Protein AF-A0A7V2S780-F1 (afdb_monomer)

Sequence (216 aa):
VFFFIFYQQMSTSLALFALRNVDWNFQIFGMHLWTWAPAQFQALNPIWIMIMSPILALWYTKAGAKNKDLSIAAKFALGFAMVAAGFFVYGIAGNFAVDGKTSSWVMIIGYAFQSLGELLVSGLGLAMIARYVPSSMGGFMMGAYFVASGISQYLGGVVANYASIPKDLTNPLESLPIYTKLFNNLGYAAVLATLLALASLPLMRKLTATHHKHNS

Radius of gyration: 19.66 Å; Cα contacts (8 Å, |Δi|>4): 244; chains: 1; bounding box: 51×31×60 Å

Nearest PDB structures (foldseek):
  6gs4-assembly1_A  TM=9.189E-01  e=3.732E-12  Escherichia coli K-12
  6gs7-assembly1_A  TM=9.329E-01  e=2.292E-11  Escherichia coli K-12
  4ikw-assembly1_A  TM=8.913E-01  e=3.340E-07  Geobacillus kaustophilus
  4iky-assembly1_A  TM=9.037E-01  e=4.416E-07  Geobacillus kaustophilus
  4ikz-assembly1_A  TM=8.910E-01  e=4.846E-07  Geobacillus kaustophilus

Solvent-accessible surface area (backbone atoms only — not comparable to full-atom values): 11084 Å² total; per-residue (Å²): 85,77,64,38,27,62,56,40,28,57,81,43,45,48,38,52,42,38,62,59,28,37,38,42,65,38,60,59,96,86,42,78,77,52,69,57,56,45,72,58,61,61,54,44,35,63,54,38,36,65,63,45,47,62,56,50,50,55,50,49,54,58,29,53,77,64,77,57,68,72,50,71,44,55,37,41,20,51,11,29,43,29,37,15,50,15,25,38,45,50,26,54,35,61,81,69,32,58,90,26,25,19,60,46,62,47,56,57,53,20,36,42,28,34,28,51,12,43,66,46,38,64,70,45,60,62,52,49,50,67,72,73,45,57,83,92,47,43,70,59,53,52,51,52,50,52,53,47,37,51,54,22,37,53,52,12,51,58,58,32,53,76,51,60,69,61,90,87,66,78,56,26,63,71,50,34,60,45,46,20,51,49,28,36,54,48,13,53,52,24,44,51,52,17,51,52,33,55,65,43,37,65,57,50,55,51,52,55,54,54,55,54,67,75,77,110

Mean predicted aligned error: 8.14 Å

Foldseek 3Di:
DLLLLLVLCLVFLQLVCLVAAAFQQDDDPNDTDDGDDSVCLSVLLVVLLVVCVVVVVVVQVVCVVVVNDDDLLNLLLQLLLLSLVLLLLLLCQCVCGDQLHGYPVNSNSSSNSNSSSCVSNVVSLLVVLVPPPDPVCSVVVVVVSVVVSVVSSVSSNVLSCQLDDPPVDRRSNVSSNSSSVSSNVSSVVSNVVSVVSVVCVVVVVVVVVVVVVVVD

Secondary structure (DSSP, 8-state):
-HHHHHHGGGGTHHHHHHHHSEE-EEEETTEEEEEP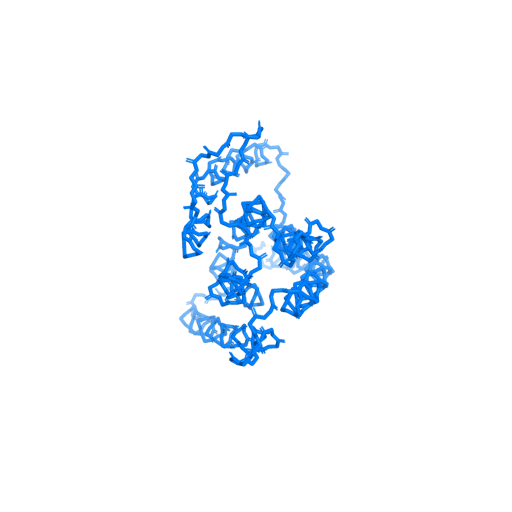PGGGGGGHHHHHHHHHHHHHHHHHHHHHTTT----HHHHHHHHHHHHHHHHHHHHHGGGG-BTTBEEHHHHHHHHHHHHHHHHHHHHHHHHHHHHHS-GGGHHHHHHHHHHHHHHHHHHHHHHHHTTPPPTT---HHHHHHHHHHHHHHHHHHHHHHHHHHHHHHHHHHHHHHHHHHH--

Structure (mmCIF, N/CA/C/O backbone):
data_AF-A0A7V2S780-F1
#
_entry.id   AF-A0A7V2S780-F1
#
loop_
_atom_site.group_PDB
_atom_site.id
_atom_site.type_symbol
_atom_site.label_atom_id
_atom_site.label_alt_id
_atom_site.label_comp_id
_atom_site.label_asym_id
_atom_site.label_entity_id
_atom_site.label_seq_id
_atom_site.pdbx_PDB_ins_code
_atom_site.Cartn_x
_atom_site.Cartn_y
_atom_site.Cartn_z
_atom_site.occupancy
_atom_site.B_iso_or_equiv
_atom_site.auth_seq_id
_atom_site.auth_comp_id
_atom_site.auth_asym_id
_atom_site.auth_atom_id
_atom_site.pdbx_PDB_model_num
ATOM 1 N N . VAL A 1 1 ? -2.291 -3.729 13.413 1.00 67.06 1 VAL A N 1
ATOM 2 C CA . VAL A 1 1 ? -1.218 -4.750 13.427 1.00 67.06 1 VAL A CA 1
ATOM 3 C C . VAL A 1 1 ? -1.016 -5.337 12.028 1.00 67.06 1 VAL A C 1
ATOM 5 O O . VAL A 1 1 ? -0.095 -4.884 11.372 1.00 67.06 1 VAL A O 1
ATOM 8 N N . PHE A 1 2 ? -1.919 -6.169 11.481 1.00 72.12 2 PHE A N 1
ATOM 9 C CA . PHE A 1 2 ? -1.773 -6.740 10.118 1.00 72.12 2 PHE A CA 1
ATOM 10 C C . PHE A 1 2 ? -1.538 -5.725 8.987 1.00 72.12 2 PHE A C 1
ATOM 12 O O . PHE A 1 2 ? -0.758 -5.991 8.081 1.00 72.12 2 PHE A O 1
ATOM 19 N N . PHE A 1 3 ? -2.152 -4.540 9.061 1.00 77.38 3 PHE A N 1
ATOM 20 C CA . PHE A 1 3 ? -1.917 -3.452 8.104 1.00 77.38 3 PHE A CA 1
ATOM 21 C C . PHE A 1 3 ? -0.426 -3.088 7.950 1.00 77.38 3 PHE A C 1
ATOM 23 O O . PHE A 1 3 ? 0.027 -2.826 6.841 1.00 77.38 3 PHE A O 1
ATOM 30 N N . PHE A 1 4 ? 0.359 -3.140 9.032 1.00 78.88 4 PHE A N 1
ATOM 31 C CA . PHE A 1 4 ? 1.775 -2.765 8.997 1.00 78.88 4 PHE A CA 1
ATOM 32 C C . PHE A 1 4 ? 2.630 -3.717 8.152 1.00 78.88 4 PHE A C 1
ATOM 34 O O . PHE A 1 4 ? 3.626 -3.278 7.590 1.00 78.88 4 PHE A O 1
ATOM 41 N N . ILE A 1 5 ? 2.223 -4.983 7.993 1.00 85.06 5 ILE A N 1
ATOM 42 C CA . ILE A 1 5 ? 2.907 -5.946 7.111 1.00 85.06 5 ILE A CA 1
ATOM 43 C C . ILE A 1 5 ? 2.818 -5.481 5.651 1.00 85.06 5 ILE A C 1
ATOM 45 O O . ILE A 1 5 ? 3.809 -5.522 4.921 1.00 85.06 5 ILE A O 1
ATOM 49 N N . PHE A 1 6 ? 1.633 -5.020 5.242 1.00 87.25 6 PHE A N 1
ATOM 50 C CA . PHE A 1 6 ? 1.376 -4.488 3.905 1.00 87.25 6 PHE A CA 1
ATOM 51 C C . PHE A 1 6 ? 2.069 -3.145 3.693 1.00 87.25 6 PHE A C 1
ATOM 53 O O . PHE A 1 6 ? 2.691 -2.930 2.659 1.00 87.25 6 PHE A O 1
ATOM 60 N N . TYR A 1 7 ? 2.001 -2.264 4.690 1.00 84.50 7 TYR A N 1
ATOM 61 C CA . TYR A 1 7 ? 2.631 -0.949 4.633 1.00 84.50 7 TYR A CA 1
ATOM 62 C C . TYR A 1 7 ? 4.156 -1.042 4.481 1.00 84.50 7 TYR A C 1
ATOM 64 O O . TYR A 1 7 ? 4.740 -0.354 3.647 1.00 84.50 7 TYR A O 1
ATOM 72 N N . GLN A 1 8 ? 4.794 -1.978 5.192 1.00 86.88 8 GLN A N 1
ATOM 73 C CA . GLN A 1 8 ? 6.239 -2.211 5.110 1.00 86.88 8 GLN A CA 1
ATOM 74 C C . GLN A 1 8 ? 6.727 -2.547 3.689 1.00 86.88 8 GLN A C 1
ATOM 76 O O . GLN A 1 8 ? 7.895 -2.321 3.360 1.00 86.88 8 GLN A O 1
ATOM 81 N N . GLN A 1 9 ? 5.848 -3.068 2.826 1.00 87.38 9 GLN A N 1
ATOM 82 C CA . GLN A 1 9 ? 6.199 -3.391 1.443 1.00 87.38 9 GLN A CA 1
ATOM 83 C C . GLN A 1 9 ? 6.583 -2.149 0.635 1.00 87.38 9 GLN A C 1
ATOM 85 O O . GLN A 1 9 ? 7.452 -2.254 -0.228 1.00 87.38 9 GLN A O 1
ATOM 90 N N . MET A 1 10 ? 6.019 -0.973 0.951 1.00 85.50 10 MET A N 1
ATOM 91 C CA . MET A 1 10 ? 6.329 0.289 0.261 1.00 85.50 10 MET A CA 1
ATOM 92 C C . MET A 1 10 ? 7.816 0.638 0.308 1.00 85.50 10 MET A C 1
ATOM 94 O O . MET A 1 10 ? 8.380 1.077 -0.691 1.00 85.50 10 MET A O 1
ATOM 98 N N . SER A 1 11 ? 8.453 0.421 1.459 1.00 82.38 11 SER A N 1
ATOM 99 C CA . SER A 1 11 ? 9.868 0.742 1.680 1.00 82.38 11 SER A CA 1
ATOM 100 C C . SER A 1 11 ? 10.813 -0.413 1.340 1.00 82.38 11 SER A C 1
ATOM 102 O O . SER A 1 11 ? 12.026 -0.246 1.420 1.00 82.38 11 SER A O 1
ATOM 104 N N . THR A 1 12 ? 10.282 -1.589 0.987 1.00 87.94 12 THR A N 1
ATOM 105 C CA . THR A 1 12 ? 11.071 -2.804 0.735 1.00 87.94 12 THR A CA 1
ATOM 106 C C . THR A 1 12 ? 10.843 -3.325 -0.684 1.00 87.94 12 THR A C 1
ATOM 108 O O . THR A 1 12 ? 11.529 -2.897 -1.613 1.00 87.94 12 THR A O 1
ATOM 111 N N . SER A 1 13 ? 9.878 -4.224 -0.885 1.00 87.81 13 SER A N 1
ATOM 112 C CA . SER A 1 13 ? 9.626 -4.877 -2.175 1.00 87.81 13 SER A CA 1
ATOM 113 C C . SER A 1 13 ? 9.228 -3.889 -3.276 1.00 87.81 13 SER A C 1
ATOM 115 O O . SER A 1 13 ? 9.744 -3.993 -4.387 1.00 87.81 13 SER A O 1
ATOM 117 N N . LEU A 1 14 ? 8.393 -2.889 -2.973 1.00 88.25 14 LEU A N 1
ATOM 118 C CA . LEU A 1 14 ? 7.988 -1.848 -3.927 1.00 88.25 14 LEU A CA 1
ATOM 119 C C . LEU A 1 14 ? 9.145 -0.935 -4.332 1.00 88.25 14 LEU A C 1
ATOM 121 O O . LEU A 1 14 ? 9.256 -0.583 -5.503 1.00 88.25 14 LEU A O 1
ATOM 125 N N . ALA A 1 15 ? 10.037 -0.597 -3.399 1.00 89.38 15 ALA A N 1
ATOM 126 C CA . ALA A 1 15 ? 11.225 0.196 -3.704 1.00 89.38 15 ALA A CA 1
ATOM 127 C C . ALA A 1 15 ? 12.174 -0.553 -4.658 1.00 89.38 15 ALA A C 1
ATOM 129 O O . ALA A 1 15 ? 12.711 0.035 -5.598 1.00 89.38 15 ALA A O 1
ATOM 130 N N . LEU A 1 16 ? 12.345 -1.866 -4.463 1.00 87.12 16 LEU A N 1
ATOM 131 C CA . LEU A 1 16 ? 13.157 -2.695 -5.358 1.00 87.12 16 LEU A CA 1
ATOM 132 C C . LEU A 1 16 ? 12.477 -2.939 -6.712 1.00 87.12 16 LEU A C 1
ATOM 134 O O . LEU A 1 16 ? 13.146 -2.908 -7.745 1.00 87.12 16 LEU A O 1
ATOM 138 N N . PHE A 1 17 ? 11.156 -3.114 -6.726 1.00 88.12 17 PHE A N 1
ATOM 139 C CA . PHE A 1 17 ? 10.368 -3.189 -7.955 1.00 88.12 17 PHE A CA 1
ATOM 140 C C . PHE A 1 17 ? 10.488 -1.898 -8.777 1.00 88.12 17 PHE A C 1
ATOM 142 O O . PHE A 1 17 ? 10.749 -1.960 -9.977 1.00 88.12 17 PHE A O 1
ATOM 149 N N . ALA A 1 18 ? 10.405 -0.733 -8.129 1.00 88.31 18 ALA A N 1
ATOM 150 C CA . ALA A 1 18 ? 10.618 0.570 -8.760 1.00 88.31 18 ALA A CA 1
ATOM 151 C C . ALA A 1 18 ? 12.005 0.702 -9.403 1.00 88.31 18 ALA A C 1
ATOM 153 O O . ALA A 1 18 ? 12.163 1.306 -10.461 1.00 88.31 18 ALA A O 1
ATOM 154 N N . LEU A 1 19 ? 13.022 0.130 -8.757 1.00 88.06 19 LEU A N 1
ATOM 155 C CA . LEU A 1 19 ? 14.398 0.150 -9.238 1.00 88.06 19 LEU A CA 1
ATOM 156 C C . LEU A 1 19 ? 14.621 -0.799 -10.426 1.00 88.06 19 LEU A C 1
ATOM 158 O O . LEU A 1 19 ? 15.422 -0.496 -11.302 1.00 88.06 19 LEU A O 1
ATOM 162 N N . ARG A 1 20 ? 13.966 -1.961 -10.458 1.00 85.69 20 ARG A N 1
ATOM 163 C CA . ARG A 1 20 ? 14.300 -3.028 -11.423 1.00 85.69 20 ARG A CA 1
ATOM 164 C C . ARG A 1 20 ? 13.308 -3.164 -12.572 1.00 85.69 20 ARG A C 1
ATOM 166 O O . ARG A 1 20 ? 13.698 -3.535 -13.673 1.00 85.69 20 ARG A O 1
ATOM 173 N N . ASN A 1 21 ? 12.039 -2.866 -12.319 1.00 87.75 21 ASN A N 1
ATOM 174 C CA . ASN A 1 21 ? 10.921 -3.271 -13.167 1.00 87.75 21 ASN A CA 1
ATOM 175 C C . ASN A 1 21 ? 9.957 -2.130 -13.495 1.00 87.75 21 ASN A C 1
ATOM 177 O O . ASN A 1 21 ? 8.892 -2.386 -14.045 1.00 87.75 21 ASN A O 1
ATOM 181 N N . VAL A 1 22 ? 10.313 -0.881 -13.200 1.00 88.00 22 VAL A N 1
ATOM 182 C CA . VAL A 1 22 ? 9.540 0.297 -13.605 1.00 88.00 22 VAL A CA 1
ATOM 183 C C . VAL A 1 22 ? 10.361 1.106 -14.598 1.00 88.00 22 VAL A C 1
ATOM 185 O O . VAL A 1 22 ? 11.546 1.354 -14.380 1.00 88.00 22 VAL A O 1
ATOM 188 N N . ASP A 1 23 ? 9.735 1.512 -15.697 1.00 88.00 23 ASP A N 1
ATOM 189 C CA . ASP A 1 23 ? 10.295 2.517 -16.586 1.00 88.00 23 ASP A CA 1
ATOM 190 C C . ASP A 1 23 ? 10.200 3.878 -15.905 1.00 88.00 23 ASP A C 1
ATOM 192 O O . ASP A 1 23 ? 9.114 4.362 -15.577 1.00 88.00 23 ASP A O 1
ATOM 196 N N . TRP A 1 24 ? 11.362 4.472 -15.671 1.00 87.56 24 TRP A N 1
ATOM 197 C CA . TRP A 1 24 ? 11.510 5.756 -15.007 1.00 87.56 24 TRP A CA 1
ATOM 198 C C . TRP A 1 24 ? 11.125 6.927 -15.898 1.00 87.56 24 TRP A C 1
ATOM 200 O O . TRP A 1 24 ? 10.903 8.022 -15.384 1.00 87.56 24 TRP A O 1
ATOM 210 N N . ASN A 1 25 ? 11.043 6.735 -17.213 1.00 86.12 25 ASN A N 1
ATOM 211 C CA . ASN A 1 25 ? 10.639 7.798 -18.115 1.00 86.12 25 ASN A CA 1
ATOM 212 C C . ASN A 1 25 ? 9.150 8.083 -17.952 1.00 86.12 25 ASN A C 1
ATOM 214 O O . ASN A 1 25 ? 8.286 7.293 -18.338 1.00 86.12 25 ASN A O 1
ATOM 218 N N . PHE A 1 26 ? 8.841 9.248 -17.392 1.00 85.12 26 PHE A N 1
ATOM 219 C CA . PHE A 1 26 ? 7.469 9.687 -17.253 1.00 85.12 26 PHE A CA 1
ATOM 220 C C . PHE A 1 26 ? 7.030 10.415 -18.515 1.00 85.12 26 PHE A C 1
ATOM 222 O O . PHE A 1 26 ? 7.502 11.511 -18.828 1.00 85.12 26 PHE A O 1
ATOM 229 N N . GLN A 1 27 ? 6.125 9.775 -19.249 1.00 82.00 27 GLN A N 1
ATOM 230 C CA . GLN A 1 27 ? 5.534 10.319 -20.460 1.00 82.00 27 GLN A CA 1
ATOM 231 C C . GLN A 1 27 ? 4.032 10.528 -20.260 1.00 82.00 27 GLN A C 1
ATOM 233 O O . GLN A 1 27 ? 3.323 9.641 -19.772 1.00 82.00 27 GLN A O 1
ATOM 238 N N . ILE A 1 28 ? 3.542 11.701 -20.655 1.00 79.62 28 ILE A N 1
ATOM 239 C CA . ILE A 1 28 ? 2.115 12.033 -20.682 1.00 79.62 28 ILE A CA 1
ATOM 240 C C . ILE A 1 28 ? 1.748 12.386 -22.121 1.00 79.62 28 ILE A C 1
ATOM 242 O O . ILE A 1 28 ? 2.348 13.278 -22.712 1.00 79.62 28 ILE A O 1
ATOM 246 N N . PHE A 1 29 ? 0.778 11.665 -22.695 1.00 78.88 29 PHE A N 1
ATOM 247 C CA . PHE A 1 29 ? 0.333 11.843 -24.086 1.00 78.88 29 PHE A CA 1
ATOM 248 C C . PHE A 1 29 ? 1.486 11.851 -25.116 1.00 78.88 29 PHE A C 1
ATOM 250 O O . PHE A 1 29 ? 1.455 12.599 -26.086 1.00 78.88 29 PHE A O 1
ATOM 257 N N . GLY A 1 30 ? 2.524 11.036 -24.894 1.0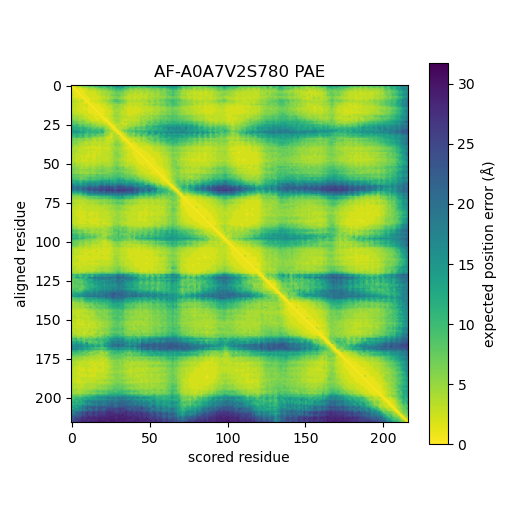0 75.25 30 GLY A N 1
ATOM 258 C CA . GLY A 1 30 ? 3.700 10.947 -25.772 1.00 75.25 30 GLY A CA 1
ATOM 259 C C . GLY A 1 30 ? 4.766 12.029 -25.550 1.00 75.25 30 GLY A C 1
ATOM 260 O O . GLY A 1 30 ? 5.830 11.954 -26.156 1.00 75.25 30 GLY A O 1
ATOM 261 N N . MET A 1 31 ? 4.535 12.998 -24.657 1.00 80.25 31 MET A N 1
ATOM 262 C CA . MET A 1 31 ? 5.546 13.983 -24.266 1.00 80.25 31 MET A CA 1
ATOM 263 C C . MET A 1 31 ? 6.311 13.508 -23.031 1.00 80.25 31 MET A C 1
ATOM 265 O O . MET A 1 31 ? 5.711 13.203 -21.998 1.00 80.25 31 MET A O 1
ATOM 269 N N . HIS A 1 32 ? 7.640 13.465 -23.131 1.00 86.06 32 HIS A N 1
ATOM 270 C CA . HIS A 1 32 ? 8.514 13.230 -21.987 1.00 86.06 32 HIS A CA 1
ATOM 271 C C . HIS A 1 32 ? 8.508 14.451 -21.065 1.00 86.06 32 HIS A C 1
ATOM 273 O O . HIS A 1 32 ? 8.800 15.561 -21.504 1.00 86.06 32 HIS A O 1
ATOM 279 N N . LEU A 1 33 ? 8.179 14.237 -19.793 1.00 84.25 33 LEU A N 1
ATOM 280 C CA . LEU A 1 33 ? 8.185 15.287 -18.777 1.00 84.25 33 LEU A CA 1
ATOM 281 C C . LEU A 1 33 ? 9.481 15.264 -17.973 1.00 84.25 33 LEU A C 1
ATOM 283 O O . LEU A 1 33 ? 10.189 16.264 -17.910 1.00 84.25 33 LEU A O 1
ATOM 287 N N . TRP A 1 34 ? 9.773 14.122 -17.350 1.00 86.50 34 TRP A N 1
ATOM 288 C CA . TRP A 1 34 ? 10.996 13.897 -16.588 1.00 86.50 34 TRP A CA 1
ATOM 289 C C . TRP A 1 34 ? 11.276 12.401 -16.432 1.00 86.50 34 TRP A C 1
ATOM 291 O O . TRP A 1 34 ? 10.409 11.552 -16.660 1.00 86.50 34 TRP A O 1
ATOM 301 N N . THR A 1 35 ? 12.487 12.074 -15.993 1.00 88.75 35 THR A N 1
ATOM 302 C CA . THR A 1 35 ? 12.871 10.719 -15.590 1.00 88.75 35 THR A CA 1
ATOM 303 C C . THR A 1 35 ? 12.889 10.634 -14.067 1.00 88.75 35 THR A C 1
ATOM 305 O O . THR A 1 35 ? 13.555 11.425 -13.401 1.00 88.75 35 THR A O 1
ATOM 308 N N . TRP A 1 36 ? 12.132 9.697 -13.501 1.00 86.44 36 TRP A N 1
ATOM 309 C CA . TRP A 1 36 ? 12.090 9.451 -12.063 1.00 86.44 36 TRP A CA 1
ATOM 310 C C . TRP A 1 36 ? 13.405 8.854 -11.554 1.00 86.44 36 TRP A C 1
ATOM 312 O O . TRP A 1 36 ? 13.991 7.969 -12.173 1.00 86.44 36 TRP A O 1
ATOM 322 N N . ALA A 1 37 ? 13.824 9.251 -10.358 1.00 90.06 37 ALA A N 1
ATOM 323 C CA . ALA A 1 37 ? 14.696 8.413 -9.549 1.00 90.06 37 ALA A CA 1
ATOM 324 C C . ALA A 1 37 ? 13.827 7.397 -8.777 1.00 90.06 37 ALA A C 1
ATOM 326 O O . ALA A 1 37 ? 12.835 7.802 -8.170 1.00 90.06 37 ALA A O 1
ATOM 327 N N . PRO A 1 38 ? 14.190 6.103 -8.707 1.00 84.75 38 PRO A N 1
ATOM 328 C CA . PRO A 1 38 ? 13.398 5.071 -8.023 1.00 84.75 38 PRO A CA 1
ATOM 329 C C . PRO A 1 38 ? 12.974 5.434 -6.593 1.00 84.75 38 PRO A C 1
ATOM 331 O O . PRO A 1 38 ? 11.865 5.130 -6.162 1.00 84.75 38 PRO A O 1
ATOM 334 N N . ALA A 1 39 ? 13.844 6.129 -5.857 1.00 87.50 39 ALA A N 1
ATOM 335 C CA . ALA A 1 39 ? 13.565 6.571 -4.495 1.00 87.50 39 ALA A CA 1
ATOM 336 C C . ALA A 1 39 ? 12.451 7.633 -4.415 1.00 87.50 39 ALA A C 1
ATOM 338 O O . ALA A 1 39 ? 11.736 7.689 -3.416 1.00 87.50 39 ALA A O 1
ATOM 339 N N . GLN A 1 40 ? 12.257 8.443 -5.463 1.00 89.94 40 GLN A N 1
ATOM 340 C CA . GLN A 1 40 ? 11.231 9.492 -5.494 1.00 89.94 40 GLN A CA 1
ATOM 341 C C . GLN A 1 40 ? 9.811 8.921 -5.495 1.00 89.94 40 GLN A C 1
ATOM 343 O O . GLN A 1 40 ? 8.900 9.585 -5.009 1.00 89.94 40 GLN A O 1
ATOM 348 N N . PHE A 1 41 ? 9.606 7.682 -5.954 1.00 89.19 41 PHE A N 1
ATOM 349 C CA . PHE A 1 41 ? 8.285 7.054 -5.891 1.00 89.19 41 PHE A CA 1
ATOM 350 C C . PHE A 1 41 ? 7.776 6.888 -4.454 1.00 89.19 41 PHE A C 1
ATOM 352 O O . PHE A 1 41 ? 6.571 6.943 -4.234 1.00 89.19 41 PHE A O 1
ATOM 359 N N . GLN A 1 42 ? 8.661 6.770 -3.458 1.00 88.81 42 GLN A N 1
ATOM 360 C CA . GLN A 1 42 ? 8.239 6.718 -2.052 1.00 88.81 42 GLN A CA 1
ATOM 361 C C . GLN A 1 42 ? 7.604 8.039 -1.591 1.00 88.81 42 GLN A C 1
ATOM 363 O O . GLN A 1 42 ? 6.722 8.026 -0.735 1.00 88.81 42 GLN A O 1
ATOM 368 N N . ALA A 1 43 ? 7.982 9.170 -2.199 1.00 90.81 43 ALA A N 1
ATOM 369 C CA . ALA A 1 43 ? 7.371 10.467 -1.917 1.00 90.81 43 ALA A CA 1
ATOM 370 C C . ALA A 1 43 ? 5.920 10.565 -2.421 1.00 90.81 43 ALA A C 1
ATOM 372 O O . ALA A 1 43 ? 5.180 11.440 -1.974 1.00 90.81 43 ALA A O 1
ATOM 373 N N . LEU A 1 44 ? 5.472 9.654 -3.296 1.00 91.00 44 LEU A N 1
ATOM 374 C CA . LEU A 1 44 ? 4.072 9.610 -3.722 1.00 91.00 44 LEU A CA 1
ATOM 375 C C . LEU A 1 44 ? 3.130 9.327 -2.553 1.00 91.00 44 LEU A C 1
ATOM 377 O O . LEU A 1 44 ? 2.021 9.852 -2.554 1.00 91.00 44 LEU A O 1
ATOM 381 N N . ASN A 1 45 ? 3.558 8.549 -1.553 1.00 91.25 45 ASN A N 1
ATOM 382 C CA . ASN A 1 45 ? 2.722 8.254 -0.392 1.00 91.25 45 ASN A CA 1
ATOM 383 C C . ASN A 1 45 ? 2.288 9.536 0.362 1.00 91.25 45 ASN A C 1
ATOM 385 O O . ASN A 1 45 ? 1.084 9.802 0.419 1.00 91.25 45 ASN A O 1
ATOM 389 N N . PRO A 1 46 ? 3.203 10.389 0.871 1.00 91.62 46 PRO A N 1
ATOM 390 C CA . PRO A 1 46 ? 2.805 11.614 1.562 1.00 91.62 46 PRO A CA 1
ATOM 391 C C . PRO A 1 46 ? 2.086 12.612 0.644 1.00 91.62 46 PRO A C 1
ATOM 393 O O . PRO A 1 46 ? 1.166 13.290 1.098 1.00 91.62 46 PRO A O 1
ATOM 396 N N . ILE A 1 47 ? 2.434 12.681 -0.648 1.00 93.31 47 ILE A N 1
ATOM 397 C CA . ILE A 1 47 ? 1.725 13.529 -1.625 1.00 93.31 47 ILE A CA 1
ATOM 398 C C . ILE A 1 47 ? 0.252 13.121 -1.727 1.00 93.31 47 ILE A C 1
ATOM 400 O O . ILE A 1 47 ? -0.641 13.963 -1.607 1.00 93.31 47 ILE A O 1
ATOM 404 N N . TRP A 1 48 ? -0.013 11.826 -1.893 1.00 93.31 48 TRP A N 1
ATOM 405 C CA . TRP A 1 48 ? -1.370 11.302 -1.970 1.00 93.31 48 TRP A CA 1
ATOM 406 C C . TRP A 1 48 ? -2.145 11.518 -0.674 1.00 93.31 48 TRP A C 1
ATOM 408 O O . TRP A 1 48 ? -3.311 11.908 -0.730 1.00 93.31 48 TRP A O 1
ATOM 418 N N . ILE A 1 49 ? -1.510 11.340 0.486 1.00 90.56 49 ILE A N 1
ATOM 419 C CA . ILE A 1 49 ? -2.136 11.641 1.780 1.00 90.56 49 ILE A CA 1
ATOM 420 C C . ILE A 1 49 ? -2.535 13.118 1.857 1.00 90.56 49 ILE A C 1
ATOM 422 O O . ILE A 1 49 ? -3.671 13.410 2.229 1.00 90.56 49 ILE A O 1
ATOM 426 N N . MET A 1 50 ? -1.657 14.049 1.472 1.00 92.44 50 MET A N 1
ATOM 427 C CA . MET A 1 50 ? -1.965 15.485 1.488 1.00 92.44 50 MET A CA 1
ATOM 428 C C . MET A 1 50 ? -3.147 15.842 0.580 1.00 92.44 50 MET A C 1
ATOM 430 O O . MET A 1 50 ? -3.981 16.660 0.961 1.00 92.44 50 MET A O 1
ATOM 434 N N . ILE A 1 51 ? -3.252 15.207 -0.590 1.00 92.31 51 ILE A N 1
ATOM 435 C CA . ILE A 1 51 ? -4.347 15.440 -1.543 1.00 92.31 51 ILE A CA 1
ATOM 436 C C . ILE A 1 51 ? -5.654 14.795 -1.058 1.00 92.31 51 ILE A C 1
ATOM 438 O O . ILE A 1 51 ? -6.717 15.413 -1.118 1.00 92.31 51 ILE A O 1
ATOM 442 N N . MET A 1 52 ? -5.602 13.556 -0.567 1.00 90.00 52 MET A N 1
ATOM 443 C CA . MET A 1 52 ? -6.797 12.787 -0.200 1.00 90.00 52 MET A CA 1
ATOM 444 C C . MET A 1 52 ? -7.329 13.110 1.195 1.00 90.00 52 MET A C 1
ATOM 446 O O . MET A 1 52 ? -8.526 12.953 1.423 1.00 90.00 52 MET A O 1
ATOM 450 N N . SER A 1 53 ? -6.489 13.588 2.114 1.00 88.38 53 SER A N 1
ATOM 451 C CA . SER A 1 53 ? -6.891 14.002 3.464 1.00 88.38 53 SER A CA 1
ATOM 452 C C . SER A 1 53 ? -8.069 14.993 3.474 1.00 88.38 53 SER A C 1
ATOM 454 O O . SER A 1 53 ? -9.104 14.663 4.064 1.00 88.38 53 SER A O 1
ATOM 456 N N . PRO A 1 54 ? -8.013 16.151 2.780 1.00 87.69 54 PRO A N 1
ATOM 457 C CA . PRO A 1 54 ? -9.137 17.087 2.743 1.00 87.69 54 PRO A CA 1
ATOM 458 C C . PRO A 1 54 ? -10.370 16.499 2.042 1.00 87.69 54 PRO A C 1
ATOM 460 O O . PRO A 1 54 ? -11.495 16.727 2.487 1.00 87.69 54 PRO A O 1
ATOM 463 N N . ILE A 1 55 ? -10.183 15.693 0.992 1.00 87.62 55 ILE A N 1
ATOM 464 C CA . ILE A 1 55 ? -11.283 15.027 0.275 1.00 87.62 55 ILE A CA 1
ATOM 465 C C . ILE A 1 55 ? -12.028 14.075 1.218 1.00 87.62 55 ILE A C 1
ATOM 467 O O . ILE A 1 55 ? -13.260 14.083 1.283 1.00 87.62 55 ILE A O 1
ATOM 471 N N . LEU A 1 56 ? -11.283 13.281 1.988 1.00 83.31 56 LEU A N 1
ATOM 472 C CA . LEU A 1 56 ? -11.850 12.334 2.937 1.00 83.31 56 LEU A CA 1
ATOM 473 C C . LEU A 1 56 ? -12.495 13.053 4.129 1.00 83.31 56 LEU A C 1
ATOM 475 O O . LEU A 1 56 ? -13.553 12.628 4.591 1.00 83.31 56 LEU A O 1
ATOM 479 N N . ALA A 1 57 ? -11.920 14.168 4.589 1.00 83.31 57 ALA A N 1
ATOM 480 C CA . ALA A 1 57 ? -12.516 15.007 5.626 1.00 83.31 57 ALA A CA 1
ATOM 481 C C . ALA A 1 57 ? -13.888 15.554 5.194 1.00 83.31 57 ALA A C 1
ATOM 483 O O . ALA A 1 57 ? -14.859 15.418 5.939 1.00 83.31 57 ALA A O 1
ATOM 484 N N . LEU A 1 58 ? -14.004 16.087 3.971 1.00 84.12 58 LEU A N 1
ATOM 485 C CA . LEU A 1 58 ? -15.281 16.546 3.404 1.00 84.12 58 LEU A CA 1
ATOM 486 C C . LEU A 1 58 ? -16.290 15.405 3.237 1.00 84.12 58 LEU A C 1
ATOM 488 O O . LEU A 1 58 ? -17.493 15.574 3.451 1.00 84.12 58 LEU A O 1
ATOM 492 N N . TRP A 1 59 ? -15.811 14.224 2.853 1.00 81.62 59 TRP A N 1
ATOM 493 C CA . TRP A 1 59 ? -16.664 13.050 2.754 1.00 81.62 59 TRP A CA 1
ATOM 494 C C . TRP A 1 59 ? -17.198 12.621 4.126 1.00 81.62 59 TRP A C 1
ATOM 496 O O . TRP A 1 59 ? -18.394 12.348 4.253 1.00 81.62 59 TRP A O 1
ATOM 506 N N . TYR A 1 60 ? -16.358 12.638 5.164 1.00 76.31 60 TYR A N 1
ATOM 507 C CA . TYR A 1 60 ? -16.771 12.319 6.530 1.00 76.31 60 TYR A CA 1
ATOM 508 C C . TYR A 1 60 ? -17.743 13.339 7.116 1.00 76.31 60 TYR A C 1
ATOM 510 O O . TYR A 1 60 ? -18.737 12.927 7.711 1.00 76.31 60 TYR A O 1
ATOM 518 N N . THR A 1 61 ? -17.523 14.642 6.924 1.00 75.81 61 THR A N 1
ATOM 519 C CA . THR A 1 61 ? -18.462 15.669 7.411 1.00 75.81 61 THR A CA 1
ATOM 520 C C . THR A 1 61 ? -19.828 15.530 6.740 1.00 75.81 61 THR A C 1
ATOM 522 O O . THR A 1 61 ? -20.860 15.588 7.409 1.00 75.81 61 THR A O 1
ATOM 525 N N . LYS A 1 62 ? -19.856 15.239 5.433 1.00 75.88 62 LYS A N 1
ATOM 526 C CA . LYS A 1 62 ? -21.098 14.994 4.684 1.00 75.88 62 LYS A CA 1
ATOM 527 C C . LYS A 1 62 ? -21.784 13.675 5.062 1.00 75.88 62 LYS A C 1
ATOM 529 O O . LYS A 1 62 ? -23.014 13.605 5.037 1.00 75.88 62 LYS A O 1
ATOM 534 N N . ALA A 1 63 ? -21.021 12.633 5.390 1.00 68.00 63 ALA A N 1
ATOM 535 C CA . ALA A 1 63 ? -21.556 11.350 5.851 1.00 68.00 63 ALA A CA 1
ATOM 536 C C . ALA A 1 63 ? -22.143 11.449 7.271 1.00 68.00 63 ALA A C 1
ATOM 538 O O . ALA A 1 63 ? -23.253 10.957 7.500 1.00 68.00 63 ALA A O 1
ATOM 539 N N . GLY A 1 64 ? -21.454 12.157 8.172 1.00 62.09 64 GLY A N 1
ATOM 540 C CA . GLY A 1 64 ? -21.923 12.449 9.529 1.00 62.09 64 GLY A CA 1
ATOM 541 C C . GLY A 1 64 ? -23.186 13.313 9.532 1.00 62.09 64 GLY A C 1
ATOM 542 O O . GLY A 1 64 ? -24.148 12.996 10.224 1.00 62.09 64 GLY A O 1
ATOM 543 N N . ALA A 1 65 ? -23.267 14.315 8.648 1.00 61.31 65 ALA A N 1
ATOM 544 C CA . ALA A 1 65 ? -24.471 15.137 8.478 1.00 61.31 65 ALA A CA 1
ATOM 545 C C . ALA A 1 65 ? -25.715 14.346 8.013 1.00 61.31 65 ALA A C 1
ATOM 547 O O . ALA A 1 65 ? -26.837 14.833 8.132 1.00 61.31 65 ALA A O 1
ATOM 548 N N . LYS A 1 66 ? -25.540 13.129 7.474 1.00 58.16 66 LYS A N 1
ATOM 549 C CA . LYS A 1 66 ? -26.628 12.252 7.007 1.00 58.16 66 LYS A CA 1
ATOM 550 C C . LYS A 1 66 ? -26.940 11.083 7.951 1.00 58.16 66 LYS A C 1
ATOM 552 O O . LYS A 1 66 ? -27.667 10.182 7.532 1.00 58.16 66 LYS A O 1
ATOM 557 N N . ASN A 1 67 ? -26.390 11.045 9.172 1.00 56.28 67 ASN A N 1
ATOM 558 C CA . ASN A 1 67 ? -26.493 9.897 10.095 1.00 56.28 67 ASN A CA 1
ATOM 559 C C . ASN A 1 67 ? -26.074 8.549 9.456 1.00 56.28 67 ASN A C 1
ATOM 561 O O . ASN A 1 67 ? -26.500 7.479 9.890 1.00 56.28 67 ASN A O 1
ATOM 565 N N . LYS A 1 68 ? -25.236 8.578 8.408 1.00 58.06 68 LYS A N 1
ATOM 566 C CA . LYS A 1 68 ? -24.681 7.387 7.742 1.00 58.06 68 LYS A CA 1
ATOM 567 C C . LYS A 1 68 ? -23.236 7.171 8.178 1.00 58.06 68 LYS A C 1
ATOM 569 O O . LYS A 1 68 ? -22.348 6.997 7.342 1.00 58.06 68 LYS A O 1
ATOM 574 N N . ASP A 1 69 ? -22.995 7.197 9.483 1.00 63.53 69 ASP A N 1
ATOM 575 C CA . ASP A 1 69 ? -21.666 6.917 10.008 1.00 63.53 69 ASP A CA 1
ATOM 576 C C . ASP A 1 69 ? -21.285 5.469 9.696 1.00 63.53 69 ASP A C 1
ATOM 578 O O . ASP A 1 69 ? -21.874 4.504 10.192 1.00 63.53 69 ASP A O 1
ATOM 582 N N . LEU A 1 70 ? -20.278 5.307 8.837 1.00 65.19 70 LEU A N 1
ATOM 583 C CA . LEU A 1 70 ? -19.673 4.005 8.615 1.00 65.19 70 LEU A CA 1
ATOM 584 C C . LEU A 1 70 ? -19.075 3.518 9.931 1.00 65.19 70 LEU A C 1
ATOM 586 O O . LEU A 1 70 ? -18.198 4.163 10.509 1.00 65.19 70 LEU A O 1
ATOM 590 N N . SER A 1 71 ? -19.521 2.341 10.370 1.00 68.88 71 SER A N 1
ATOM 591 C CA . SER A 1 71 ? -18.931 1.655 11.517 1.00 68.88 71 SER A CA 1
ATOM 592 C C . SER A 1 71 ? -17.416 1.529 11.347 1.00 68.88 71 SER A C 1
ATOM 594 O O . SER A 1 71 ? -16.939 1.319 10.231 1.00 68.88 71 SER A O 1
ATOM 596 N N . ILE A 1 72 ? -16.672 1.584 12.452 1.00 71.19 72 ILE A N 1
ATOM 597 C CA . ILE A 1 72 ? -15.204 1.475 12.456 1.00 71.19 72 ILE A CA 1
ATOM 598 C C . ILE A 1 72 ? -14.731 0.243 11.663 1.00 71.19 72 ILE A C 1
ATOM 600 O O . ILE A 1 72 ? -13.845 0.356 10.821 1.00 71.19 72 ILE A O 1
ATOM 604 N N . ALA A 1 73 ? -15.392 -0.905 11.839 1.00 71.69 73 ALA A N 1
ATOM 605 C CA . ALA A 1 73 ? -15.096 -2.130 11.096 1.00 71.69 73 ALA A CA 1
ATOM 606 C C . ALA A 1 73 ? -15.303 -1.996 9.571 1.00 71.69 73 ALA A C 1
ATOM 608 O O . ALA A 1 73 ? -14.523 -2.538 8.795 1.00 71.69 73 ALA A O 1
ATOM 609 N N . ALA A 1 74 ? -16.301 -1.224 9.122 1.00 78.06 74 ALA A N 1
ATOM 610 C CA . ALA A 1 74 ? -16.521 -0.965 7.696 1.00 78.06 74 ALA A CA 1
ATOM 611 C C . ALA A 1 74 ? -15.424 -0.070 7.102 1.00 78.06 74 ALA A C 1
ATOM 613 O O . ALA A 1 74 ? -14.991 -0.303 5.977 1.00 78.06 74 ALA A O 1
ATOM 614 N N . LYS A 1 75 ? -14.936 0.920 7.865 1.00 81.00 75 LYS A N 1
ATOM 615 C CA . LYS A 1 75 ? -13.791 1.750 7.455 1.00 81.00 75 LYS A CA 1
ATOM 616 C C . LYS A 1 75 ? -12.515 0.912 7.335 1.00 81.00 75 LYS A C 1
ATOM 618 O O . LYS A 1 75 ? -11.797 1.050 6.352 1.00 81.00 75 LYS A O 1
ATOM 623 N N . PHE A 1 76 ? -12.289 -0.016 8.270 1.00 80.62 76 PHE A N 1
ATOM 624 C CA . PHE A 1 76 ? -11.201 -0.997 8.178 1.00 80.62 76 PHE A CA 1
ATOM 625 C C . PHE A 1 76 ? -11.319 -1.887 6.940 1.00 80.62 76 PHE A C 1
ATOM 627 O O . PHE A 1 76 ? -10.346 -2.036 6.208 1.00 80.62 76 PHE A O 1
ATOM 634 N N . ALA A 1 77 ? -12.500 -2.455 6.686 1.00 85.12 77 ALA A N 1
ATOM 635 C CA . ALA A 1 77 ? -12.733 -3.292 5.514 1.00 85.12 77 ALA A CA 1
ATOM 636 C C . ALA A 1 77 ? -12.483 -2.526 4.206 1.00 85.12 77 ALA A C 1
ATOM 638 O O . ALA A 1 77 ? -11.813 -3.043 3.314 1.00 85.12 77 ALA A O 1
ATOM 639 N N . LEU A 1 78 ? -12.959 -1.278 4.116 1.00 87.75 78 LEU A N 1
ATOM 640 C CA . LEU A 1 78 ? -12.688 -0.407 2.974 1.00 87.75 78 LEU A CA 1
ATOM 641 C C . LEU A 1 78 ? -11.187 -0.123 2.834 1.00 87.75 78 LEU A C 1
ATOM 643 O O . LEU A 1 78 ? -10.657 -0.213 1.733 1.00 87.75 78 LEU A O 1
ATOM 647 N N . GLY A 1 79 ? -10.490 0.146 3.940 1.00 89.31 79 GLY A N 1
ATOM 648 C CA . GLY A 1 79 ? -9.045 0.364 3.943 1.00 89.31 79 GLY A CA 1
ATOM 649 C C . GLY A 1 79 ? -8.264 -0.837 3.407 1.00 89.31 79 GLY A C 1
ATOM 650 O O . GLY A 1 79 ? -7.458 -0.685 2.492 1.00 89.31 79 GLY A O 1
ATOM 651 N N . PHE A 1 80 ? -8.558 -2.045 3.897 1.00 89.06 80 PHE A N 1
ATOM 652 C CA . PHE A 1 80 ? -7.946 -3.274 3.378 1.00 89.06 80 PHE A CA 1
ATOM 653 C C . PHE A 1 80 ? -8.329 -3.556 1.920 1.00 89.06 80 PHE A C 1
ATOM 655 O O . PHE A 1 80 ? -7.485 -4.022 1.159 1.00 89.06 80 PHE A O 1
ATOM 662 N N . ALA A 1 81 ? -9.551 -3.213 1.499 1.00 91.19 81 ALA A N 1
ATOM 663 C CA . ALA A 1 81 ? -9.963 -3.350 0.103 1.00 91.19 81 ALA A CA 1
ATOM 664 C C . ALA A 1 81 ? -9.165 -2.415 -0.819 1.00 91.19 81 ALA A C 1
ATOM 666 O O . ALA A 1 81 ? -8.752 -2.831 -1.899 1.00 91.19 81 ALA A O 1
ATOM 667 N N . MET A 1 82 ? -8.896 -1.178 -0.385 1.00 92.75 82 MET A N 1
ATOM 668 C CA . MET A 1 82 ? -8.039 -0.248 -1.128 1.00 92.75 82 MET A CA 1
ATOM 669 C C . MET A 1 82 ? -6.590 -0.748 -1.182 1.00 92.75 82 MET A C 1
ATOM 671 O O . MET A 1 82 ? -5.980 -0.735 -2.246 1.00 92.75 82 MET A O 1
ATOM 675 N N . VAL A 1 83 ? -6.053 -1.279 -0.077 1.00 91.62 83 VAL A N 1
ATOM 676 C CA . VAL A 1 83 ? -4.719 -1.908 -0.071 1.00 91.62 83 VAL A CA 1
ATOM 677 C C . VAL A 1 83 ? -4.655 -3.092 -1.042 1.00 91.62 83 VAL A C 1
ATOM 679 O O . VAL A 1 83 ? -3.690 -3.200 -1.800 1.00 91.62 83 VAL A O 1
ATOM 682 N N . ALA A 1 84 ? -5.681 -3.948 -1.062 1.00 92.56 84 ALA A N 1
ATOM 683 C CA . ALA A 1 84 ? -5.779 -5.064 -2.001 1.00 92.56 84 ALA A CA 1
ATOM 684 C C . ALA A 1 84 ? -5.799 -4.579 -3.456 1.00 92.56 84 ALA A C 1
ATOM 686 O O . ALA A 1 84 ? -5.048 -5.095 -4.281 1.00 92.56 84 ALA A O 1
ATOM 687 N N . ALA A 1 85 ? -6.601 -3.552 -3.757 1.00 93.69 85 ALA A N 1
ATOM 688 C CA . ALA A 1 85 ? -6.652 -2.939 -5.081 1.00 93.69 85 ALA A CA 1
ATOM 689 C C . ALA A 1 85 ? -5.278 -2.399 -5.510 1.00 93.69 85 ALA A C 1
ATOM 691 O O . ALA A 1 85 ? -4.847 -2.672 -6.627 1.00 93.69 85 ALA A O 1
ATOM 692 N N . GLY A 1 86 ? -4.553 -1.722 -4.613 1.00 92.81 86 GLY A N 1
ATOM 693 C CA . GLY A 1 86 ? -3.187 -1.260 -4.876 1.00 92.81 86 GLY A CA 1
ATOM 694 C C . GLY A 1 86 ? -2.241 -2.409 -5.242 1.00 92.81 86 GLY A C 1
ATOM 695 O O . GLY A 1 86 ? -1.556 -2.346 -6.260 1.00 92.81 86 GLY A O 1
ATOM 696 N N . PHE A 1 87 ? -2.258 -3.505 -4.478 1.00 91.81 87 PHE A N 1
ATOM 697 C CA . PHE A 1 87 ? -1.448 -4.688 -4.788 1.00 91.81 87 PHE A CA 1
ATOM 698 C C . PHE A 1 87 ? -1.834 -5.379 -6.098 1.00 91.81 87 PHE A C 1
ATOM 700 O O . PHE A 1 87 ? -0.946 -5.805 -6.835 1.00 91.81 87 PHE A O 1
ATOM 707 N N . PHE A 1 88 ? -3.121 -5.440 -6.440 1.00 92.62 88 PHE A N 1
ATOM 708 C CA . PHE A 1 88 ? -3.546 -5.968 -7.738 1.00 92.62 88 PHE A CA 1
ATOM 709 C C . PHE A 1 88 ? -3.145 -5.067 -8.905 1.00 92.62 88 PHE A C 1
ATOM 711 O O . PHE A 1 88 ? -2.790 -5.592 -9.957 1.00 92.62 88 PHE A O 1
ATOM 718 N N . VAL A 1 89 ? -3.117 -3.741 -8.733 1.00 92.56 89 VAL A N 1
ATOM 719 C CA . VAL A 1 89 ? -2.568 -2.826 -9.751 1.00 92.56 89 VAL A CA 1
ATOM 720 C C . VAL A 1 89 ? -1.106 -3.176 -10.041 1.00 92.56 89 VAL A C 1
ATOM 722 O O . VAL A 1 89 ? -0.739 -3.329 -11.206 1.00 92.56 89 VAL A O 1
ATOM 725 N N . TYR A 1 90 ? -0.291 -3.405 -9.005 1.00 89.62 90 TYR A N 1
ATOM 726 C CA . TYR A 1 90 ? 1.093 -3.863 -9.177 1.00 89.62 90 TYR A CA 1
ATOM 727 C C . TYR A 1 90 ? 1.196 -5.281 -9.760 1.00 89.62 90 TYR A C 1
ATOM 729 O O . TYR A 1 90 ? 2.107 -5.565 -10.533 1.00 89.62 90 TYR A O 1
ATOM 737 N N . GLY A 1 91 ? 0.271 -6.180 -9.419 1.00 87.44 91 GLY A N 1
ATOM 738 C CA . GLY A 1 91 ? 0.230 -7.541 -9.958 1.00 87.44 91 GLY A CA 1
ATOM 739 C C . GLY A 1 91 ? -0.125 -7.592 -11.447 1.00 87.44 91 GLY A C 1
ATOM 740 O O . GLY A 1 91 ? 0.489 -8.342 -12.206 1.00 87.44 91 GLY A O 1
ATOM 741 N N . ILE A 1 92 ? -1.077 -6.764 -11.881 1.00 88.06 92 ILE A N 1
ATOM 742 C CA . ILE A 1 92 ? -1.531 -6.662 -13.277 1.00 88.06 92 ILE A CA 1
ATOM 743 C C . ILE A 1 92 ? -0.514 -5.907 -14.143 1.00 88.06 92 ILE A C 1
ATOM 745 O O . ILE A 1 92 ? -0.450 -6.152 -15.348 1.00 88.06 92 ILE A O 1
ATOM 749 N N . ALA A 1 93 ? 0.316 -5.051 -13.540 1.00 85.38 93 ALA A N 1
ATOM 750 C CA . ALA A 1 93 ? 1.381 -4.306 -14.211 1.00 85.38 93 ALA A CA 1
ATOM 751 C C . ALA A 1 93 ? 2.286 -5.184 -15.086 1.00 85.38 93 ALA A C 1
ATOM 753 O O . ALA A 1 93 ? 2.738 -4.743 -16.138 1.00 85.38 93 ALA A O 1
ATOM 754 N N . GLY A 1 94 ? 2.499 -6.445 -14.691 1.00 79.31 94 GLY A N 1
ATOM 755 C CA . GLY A 1 94 ? 3.283 -7.394 -15.476 1.00 79.31 94 GLY A CA 1
ATOM 756 C C . GLY A 1 94 ? 2.722 -7.681 -16.870 1.00 79.31 94 GLY A C 1
ATOM 757 O O . GLY A 1 94 ? 3.499 -7.937 -17.780 1.00 79.31 94 GLY A O 1
ATOM 758 N N . ASN A 1 95 ? 1.403 -7.586 -17.065 1.00 83.00 95 ASN A N 1
ATOM 759 C CA . ASN A 1 95 ? 0.770 -7.806 -18.373 1.00 83.00 95 ASN A CA 1
ATOM 760 C C . ASN A 1 95 ? 0.968 -6.627 -19.335 1.00 83.00 95 ASN A C 1
ATOM 762 O O . ASN A 1 95 ? 0.873 -6.797 -20.545 1.00 83.00 95 ASN A O 1
ATOM 766 N N . PHE A 1 96 ? 1.213 -5.433 -18.792 1.00 81.69 96 PHE A N 1
ATOM 767 C CA . PHE A 1 96 ? 1.440 -4.205 -19.555 1.00 81.69 96 PHE A CA 1
ATOM 768 C C . PHE A 1 96 ? 2.928 -3.845 -19.644 1.00 81.69 96 PHE A C 1
ATOM 770 O O . PHE A 1 96 ? 3.274 -2.785 -20.164 1.00 81.69 96 PHE A O 1
ATOM 777 N N . ALA A 1 97 ? 3.805 -4.693 -19.104 1.00 82.94 97 ALA A N 1
ATOM 778 C CA . ALA A 1 97 ? 5.234 -4.459 -19.120 1.00 82.94 97 ALA A CA 1
ATOM 779 C C . ALA A 1 97 ? 5.816 -4.759 -20.505 1.00 82.94 97 ALA A C 1
ATOM 781 O O . ALA A 1 97 ? 5.531 -5.796 -21.103 1.00 82.94 97 ALA A O 1
ATOM 782 N N . VAL A 1 98 ? 6.682 -3.867 -20.975 1.00 79.06 98 VAL A N 1
ATOM 783 C CA . VAL A 1 98 ? 7.471 -4.039 -22.199 1.00 79.06 98 VAL A CA 1
ATOM 784 C C . VAL A 1 98 ? 8.928 -4.187 -21.769 1.00 79.06 98 VAL A C 1
ATOM 786 O O . VAL A 1 98 ? 9.393 -3.450 -20.899 1.00 79.06 98 VAL A O 1
ATOM 789 N N . ASP A 1 99 ? 9.625 -5.203 -22.281 1.00 80.62 99 ASP A N 1
ATOM 790 C CA . ASP A 1 99 ? 11.013 -5.533 -21.905 1.00 80.62 99 ASP A CA 1
ATOM 791 C C . ASP A 1 99 ? 11.242 -5.699 -20.387 1.00 80.62 99 ASP A C 1
ATOM 793 O O . ASP A 1 99 ? 12.284 -5.352 -19.830 1.00 80.62 99 ASP A O 1
ATOM 797 N N . GLY A 1 100 ? 10.233 -6.223 -19.682 1.00 77.62 100 GLY A N 1
ATOM 798 C CA . GLY A 1 100 ? 10.297 -6.466 -18.238 1.00 77.62 100 GLY A CA 1
ATOM 799 C C . GLY A 1 100 ? 10.099 -5.214 -17.377 1.00 77.62 100 GLY A C 1
ATOM 800 O O . GLY A 1 100 ? 10.198 -5.304 -16.150 1.00 77.62 100 GLY A O 1
ATOM 801 N N . LYS A 1 101 ? 9.788 -4.058 -17.980 1.00 85.50 101 LYS A N 1
ATOM 802 C CA . LYS A 1 101 ? 9.518 -2.801 -17.273 1.00 85.50 101 LYS A CA 1
ATOM 803 C C . LYS A 1 101 ? 8.077 -2.337 -17.472 1.00 85.50 101 LYS A C 1
ATOM 805 O O . LYS A 1 101 ? 7.577 -2.264 -18.590 1.00 85.50 101 LYS A O 1
ATOM 810 N N . THR A 1 102 ? 7.405 -2.006 -16.374 1.00 88.19 102 THR A N 1
ATOM 811 C CA . THR A 1 102 ? 6.063 -1.415 -16.381 1.00 88.19 102 THR A CA 1
ATOM 812 C C . THR A 1 102 ? 6.122 0.110 -16.400 1.00 88.19 102 THR A C 1
ATOM 814 O O . THR A 1 102 ? 7.084 0.713 -15.936 1.00 88.19 102 THR A O 1
ATOM 817 N N . SER A 1 103 ? 5.054 0.754 -16.863 1.00 88.88 103 SER A N 1
ATOM 818 C CA . SER A 1 103 ? 4.918 2.211 -16.813 1.00 88.88 103 SER A CA 1
ATOM 819 C C . SER A 1 103 ? 4.969 2.764 -15.380 1.00 88.88 103 SER A C 1
ATOM 821 O O . SER A 1 103 ? 4.359 2.203 -14.463 1.00 88.88 103 SER A O 1
ATOM 823 N N . SER A 1 104 ? 5.599 3.933 -15.211 1.00 88.12 104 SER A N 1
ATOM 824 C CA . SER A 1 104 ? 5.568 4.746 -13.981 1.00 88.12 104 SER A CA 1
ATOM 825 C C . SER A 1 104 ? 4.148 5.022 -13.453 1.00 88.12 104 SER A C 1
ATOM 827 O O . SER A 1 104 ? 3.962 5.218 -12.252 1.00 88.12 104 SER A O 1
ATOM 829 N N . TRP A 1 105 ? 3.122 4.997 -14.314 1.00 88.25 105 TRP A N 1
ATOM 830 C CA . TRP A 1 105 ? 1.721 5.178 -13.910 1.00 88.25 105 TRP A CA 1
ATOM 831 C C . TRP A 1 105 ? 1.228 4.129 -12.913 1.00 88.25 105 TRP A C 1
ATOM 833 O O . TRP A 1 105 ? 0.418 4.446 -12.041 1.00 88.25 105 TRP A O 1
ATOM 843 N N . VAL A 1 106 ? 1.753 2.905 -12.987 1.00 91.25 106 VAL A N 1
ATOM 844 C CA . VAL A 1 106 ? 1.432 1.839 -12.029 1.00 91.25 106 VAL A CA 1
ATOM 845 C C . VAL A 1 106 ? 1.839 2.247 -10.617 1.00 91.25 106 VAL A C 1
ATOM 847 O O . VAL A 1 106 ? 1.084 2.028 -9.674 1.00 91.25 106 VAL A O 1
ATOM 850 N N . MET A 1 107 ? 2.997 2.895 -10.473 1.00 90.62 107 MET A N 1
ATOM 851 C CA . MET A 1 107 ? 3.460 3.412 -9.188 1.00 90.62 107 MET A CA 1
ATOM 852 C C . MET A 1 107 ? 2.521 4.503 -8.682 1.00 90.62 107 MET A C 1
ATOM 854 O O . MET A 1 107 ? 2.040 4.416 -7.559 1.00 90.62 107 MET A O 1
ATOM 858 N N . ILE A 1 108 ? 2.180 5.474 -9.528 1.00 91.62 108 ILE A N 1
ATOM 859 C CA . ILE A 1 108 ? 1.283 6.578 -9.160 1.00 91.62 108 ILE A CA 1
ATOM 860 C C . ILE A 1 108 ? -0.069 6.057 -8.655 1.00 91.62 108 ILE A C 1
ATOM 862 O O . ILE A 1 108 ? -0.506 6.453 -7.573 1.00 91.62 108 ILE A O 1
ATOM 866 N N . ILE A 1 109 ? -0.703 5.153 -9.404 1.00 92.31 109 ILE A N 1
ATOM 867 C CA . ILE A 1 109 ? -2.028 4.606 -9.079 1.00 92.31 109 ILE A CA 1
ATOM 868 C C . ILE A 1 109 ? -1.956 3.669 -7.870 1.00 92.31 109 ILE A C 1
ATOM 870 O O . ILE A 1 109 ? -2.792 3.755 -6.970 1.00 92.31 109 ILE A O 1
ATOM 874 N N . GLY A 1 110 ? -0.958 2.787 -7.825 1.00 92.62 110 GLY A N 1
ATOM 875 C CA . GLY A 1 110 ? -0.789 1.851 -6.720 1.00 92.62 110 GLY A CA 1
ATOM 876 C C . GLY A 1 110 ? -0.579 2.575 -5.390 1.00 92.62 110 GLY A C 1
ATOM 877 O O . GLY A 1 110 ? -1.299 2.286 -4.433 1.00 92.62 110 GLY A O 1
ATOM 878 N N . TYR A 1 111 ? 0.290 3.596 -5.358 1.00 92.12 111 TYR A N 1
ATOM 879 C CA . TYR A 1 111 ? 0.503 4.422 -4.166 1.00 92.12 111 TYR A CA 1
ATOM 880 C C . TYR A 1 111 ? -0.765 5.194 -3.784 1.00 92.12 111 TYR A C 1
ATOM 882 O O . TYR A 1 111 ? -1.050 5.305 -2.596 1.00 92.12 111 TYR A O 1
ATOM 890 N N . ALA A 1 112 ? -1.572 5.652 -4.750 1.00 93.06 112 ALA A N 1
ATOM 891 C CA . ALA A 1 112 ? -2.848 6.312 -4.464 1.00 93.06 112 ALA A CA 1
ATOM 892 C C . ALA A 1 112 ? -3.795 5.402 -3.666 1.00 93.06 112 ALA A C 1
ATOM 894 O O . ALA A 1 112 ? -4.292 5.782 -2.605 1.00 93.06 112 ALA A O 1
ATOM 895 N N . PHE A 1 113 ? -4.010 4.169 -4.132 1.00 93.12 113 PHE A N 1
ATOM 896 C CA . PHE A 1 113 ? -4.861 3.206 -3.429 1.00 93.12 113 PHE A CA 1
ATOM 897 C C . PHE A 1 113 ? -4.316 2.849 -2.047 1.00 93.12 113 PHE A C 1
ATOM 899 O O . PHE A 1 113 ? -5.066 2.727 -1.076 1.00 93.12 113 PHE A O 1
ATOM 906 N N . GLN A 1 114 ? -3.002 2.712 -1.939 1.00 90.50 114 GLN A N 1
ATOM 907 C CA . GLN A 1 114 ? -2.357 2.311 -0.701 1.00 90.50 114 GLN A CA 1
ATOM 908 C C . GLN A 1 114 ? -2.368 3.427 0.351 1.00 90.50 114 GLN A C 1
ATOM 910 O O . GLN A 1 114 ? -2.702 3.162 1.505 1.00 90.50 114 GLN A O 1
ATOM 915 N N . SER A 1 115 ? -2.124 4.675 -0.052 1.00 91.38 115 SER A N 1
ATOM 916 C CA . SER A 1 115 ? -2.283 5.860 0.798 1.00 91.38 115 SER A CA 1
ATOM 917 C C . SER A 1 115 ? -3.739 6.100 1.195 1.00 91.38 115 SER A C 1
ATOM 919 O O . SER A 1 115 ? -4.009 6.516 2.320 1.00 91.38 115 SER A O 1
ATOM 921 N N . LEU A 1 116 ? -4.704 5.802 0.319 1.00 90.50 116 LEU A N 1
ATOM 922 C CA . LEU A 1 116 ? -6.122 5.863 0.680 1.00 90.50 116 LEU A CA 1
ATOM 923 C C . LEU A 1 116 ? -6.461 4.813 1.746 1.00 90.50 116 LEU A C 1
ATOM 925 O O . LEU A 1 116 ? -7.146 5.115 2.723 1.00 90.50 116 LEU A O 1
ATOM 929 N N . GLY A 1 117 ? -5.946 3.592 1.583 1.00 88.50 117 GLY A N 1
ATOM 930 C CA . GLY A 1 117 ? -6.061 2.534 2.582 1.00 88.50 117 GLY A CA 1
ATOM 931 C C . GLY A 1 117 ? -5.433 2.922 3.920 1.00 88.50 117 GLY A C 1
ATOM 932 O O . GLY A 1 117 ? -6.037 2.708 4.971 1.00 88.50 117 GLY A O 1
ATOM 933 N N . GLU A 1 118 ? -4.264 3.559 3.883 1.00 88.12 118 GLU A N 1
ATOM 934 C CA . GLU A 1 118 ? -3.592 4.094 5.064 1.00 88.12 118 GLU A CA 1
ATOM 935 C C . GLU A 1 118 ? -4.430 5.154 5.767 1.00 88.12 118 GLU A C 1
ATOM 937 O O . GLU A 1 118 ? -4.655 5.042 6.967 1.00 88.12 118 GLU A O 1
ATOM 942 N N . LEU A 1 119 ? -4.960 6.135 5.041 1.00 86.50 119 LEU A N 1
ATOM 943 C CA . LEU A 1 119 ? -5.774 7.205 5.617 1.00 86.50 119 LEU A CA 1
ATOM 944 C C . LEU A 1 119 ? -7.055 6.670 6.285 1.00 86.50 119 LEU A C 1
ATOM 946 O O . LEU A 1 119 ? -7.506 7.196 7.303 1.00 86.50 119 LEU A O 1
ATOM 950 N N . LEU A 1 120 ? -7.630 5.596 5.737 1.00 84.06 120 LEU A N 1
ATOM 951 C CA . LEU A 1 120 ? -8.797 4.922 6.308 1.00 84.06 120 LEU A CA 1
ATOM 952 C C . LEU A 1 120 ? -8.467 4.137 7.587 1.00 84.06 120 LEU A C 1
ATOM 954 O O . LEU A 1 120 ? -9.337 4.006 8.448 1.00 84.06 120 LEU A O 1
ATOM 958 N N . VAL A 1 121 ? -7.243 3.617 7.722 1.00 81.12 121 VAL A N 1
ATOM 959 C CA . VAL A 1 121 ? -6.834 2.718 8.817 1.00 81.12 121 VAL A CA 1
ATOM 960 C C . VAL A 1 121 ? -6.048 3.437 9.924 1.00 81.12 121 VAL A C 1
ATOM 962 O O . VAL A 1 121 ? -6.210 3.105 11.103 1.00 81.12 121 VAL A O 1
ATOM 965 N N . SER A 1 122 ? -5.222 4.428 9.582 1.00 69.56 122 SER A N 1
ATOM 966 C CA . SER A 1 122 ? -4.236 5.061 10.471 1.00 69.56 122 SER A CA 1
ATOM 967 C C . SER A 1 122 ? -4.876 5.769 11.667 1.00 69.56 122 SER A C 1
ATOM 969 O O . SER A 1 122 ? -4.405 5.621 12.795 1.00 69.56 122 SER A O 1
ATOM 971 N N . GLY A 1 123 ? -6.013 6.441 11.467 1.00 61.97 123 GLY A N 1
ATOM 972 C CA . GLY A 1 123 ? -6.756 7.108 12.543 1.00 61.97 123 GLY A CA 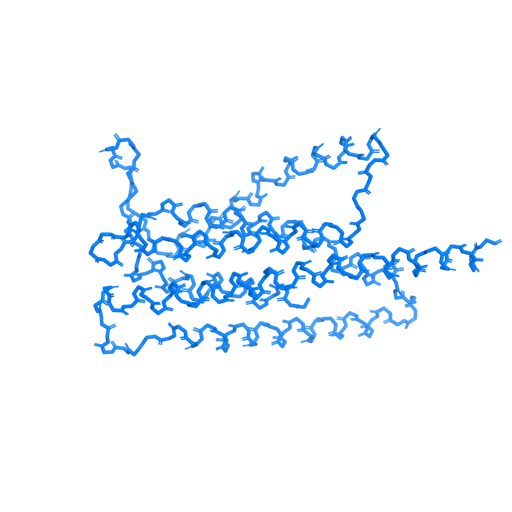1
ATOM 973 C C . GLY A 1 123 ? -7.511 6.162 13.488 1.00 61.97 123 GLY A C 1
ATOM 974 O O . GLY A 1 123 ? -7.956 6.582 14.555 1.00 61.97 123 GLY A O 1
ATOM 975 N N . LEU A 1 124 ? -7.676 4.886 13.127 1.00 65.06 124 LEU A N 1
ATOM 976 C CA . LEU A 1 124 ? -8.532 3.955 13.869 1.00 65.06 124 LEU A CA 1
ATOM 977 C C . LEU A 1 124 ? -7.774 3.153 14.932 1.00 65.06 124 LEU A C 1
ATOM 979 O O . LEU A 1 124 ? -8.367 2.806 15.951 1.00 65.06 124 LEU A O 1
ATOM 983 N N . GLY A 1 125 ? -6.482 2.869 14.735 1.00 63.78 125 GLY A N 1
ATOM 984 C CA . GLY A 1 125 ? -5.696 2.050 15.670 1.00 63.78 125 GLY A CA 1
ATOM 985 C C . GLY A 1 125 ? -5.639 2.647 17.079 1.00 63.78 125 GLY A C 1
ATOM 986 O O . GLY A 1 125 ? -6.001 1.987 18.053 1.00 63.78 125 GLY A O 1
ATOM 987 N N . LEU A 1 126 ? -5.270 3.926 17.174 1.00 61.62 126 LEU A N 1
ATOM 988 C CA . LEU A 1 126 ? -5.179 4.637 18.452 1.00 61.62 126 LEU A CA 1
ATOM 989 C C . LEU A 1 126 ? -6.565 4.917 19.055 1.00 61.62 126 LEU A C 1
ATOM 991 O O . LEU A 1 126 ? -6.769 4.765 20.257 1.00 61.62 126 LEU A O 1
ATOM 995 N N . ALA A 1 127 ? -7.541 5.264 18.209 1.00 64.94 127 ALA A N 1
ATOM 996 C CA . ALA A 1 127 ? -8.906 5.555 18.640 1.00 64.94 127 ALA A CA 1
ATOM 997 C C . ALA A 1 127 ? -9.615 4.324 19.231 1.00 64.94 127 ALA A C 1
ATOM 999 O O . ALA A 1 127 ? -10.403 4.459 20.166 1.00 64.94 127 ALA A O 1
ATOM 1000 N N . MET A 1 128 ? -9.334 3.122 18.716 1.00 66.12 128 MET A N 1
ATOM 1001 C CA . MET A 1 128 ? -9.875 1.869 19.253 1.00 66.12 128 MET A CA 1
ATOM 1002 C C . MET A 1 128 ? -9.292 1.544 20.629 1.00 66.12 128 MET A C 1
ATOM 1004 O O . MET A 1 128 ? -10.043 1.203 21.539 1.00 66.12 128 MET A O 1
ATOM 1008 N N . ILE A 1 129 ? -7.978 1.696 20.805 1.00 64.50 129 ILE A N 1
ATOM 1009 C CA . ILE A 1 129 ? -7.321 1.482 22.103 1.00 64.50 129 ILE A CA 1
ATOM 1010 C C . ILE A 1 129 ? -7.885 2.465 23.131 1.00 64.50 129 ILE A C 1
ATOM 1012 O O . ILE A 1 129 ? -8.316 2.049 24.199 1.00 64.50 129 ILE A O 1
ATOM 1016 N N . ALA A 1 130 ? -7.985 3.748 22.780 1.00 65.12 130 ALA A N 1
ATOM 1017 C CA . ALA A 1 130 ? -8.524 4.765 23.679 1.00 65.12 130 ALA A CA 1
ATOM 1018 C C . ALA A 1 130 ? -10.008 4.549 24.045 1.00 65.12 130 ALA A C 1
ATOM 1020 O O . ALA A 1 130 ? -10.416 4.910 25.143 1.00 65.12 130 ALA A O 1
ATOM 1021 N N . ARG A 1 131 ? -10.826 3.975 23.145 1.00 66.25 131 ARG A N 1
ATOM 1022 C CA . ARG A 1 131 ? -12.265 3.748 23.391 1.00 66.25 131 ARG A CA 1
ATOM 1023 C C . ARG A 1 131 ? -12.584 2.463 24.153 1.00 66.25 131 ARG A C 1
ATOM 1025 O O . ARG A 1 131 ? -13.580 2.444 24.866 1.00 66.25 131 ARG A O 1
ATOM 1032 N N . TYR A 1 132 ? -11.813 1.394 23.954 1.00 66.25 132 TYR A N 1
ATOM 1033 C CA . TYR A 1 132 ? -12.151 0.061 24.473 1.00 66.25 132 TYR A CA 1
ATOM 1034 C C . TYR A 1 132 ? -11.273 -0.397 25.642 1.00 66.25 132 TYR A C 1
ATOM 1036 O O . TYR A 1 132 ? -11.589 -1.405 26.270 1.00 66.25 132 TYR A O 1
ATOM 1044 N N . VAL A 1 133 ? -10.182 0.308 25.945 1.00 70.50 133 VAL A N 1
ATOM 1045 C CA . VAL A 1 133 ? -9.286 -0.055 27.049 1.00 70.50 133 VAL A CA 1
ATOM 1046 C C . VAL A 1 133 ? -9.649 0.749 28.299 1.00 70.50 133 VAL A C 1
ATOM 1048 O O . VAL A 1 133 ? -9.743 1.975 28.220 1.00 70.50 133 VAL A O 1
ATOM 1051 N N . PRO A 1 134 ? -9.816 0.098 29.465 1.00 67.50 134 PRO A N 1
ATOM 1052 C CA . PRO A 1 134 ? -9.975 0.790 30.740 1.00 67.50 134 PRO A CA 1
ATOM 1053 C C . PRO A 1 134 ? -8.799 1.737 31.004 1.00 67.50 134 PRO A C 1
ATOM 1055 O O . PRO A 1 134 ? -7.647 1.384 30.746 1.00 67.50 134 PRO A O 1
ATOM 1058 N N . SER A 1 135 ? -9.059 2.915 31.575 1.00 68.56 135 SER A N 1
ATOM 1059 C CA . SER A 1 135 ? -8.028 3.930 31.857 1.00 68.56 135 SER A CA 1
ATOM 1060 C C . SER A 1 135 ? -6.858 3.398 32.698 1.00 68.56 135 SER A C 1
ATOM 1062 O O . SER A 1 135 ? -5.724 3.833 32.512 1.00 68.56 135 SER A O 1
ATOM 1064 N N . SER A 1 136 ? -7.103 2.399 33.550 1.00 73.81 136 SER A N 1
ATOM 1065 C CA . SER A 1 136 ? -6.091 1.713 34.363 1.00 73.81 136 SER A CA 1
ATOM 1066 C C . SER A 1 136 ? -5.106 0.846 33.564 1.00 73.81 136 SER A C 1
ATOM 1068 O O . SER A 1 136 ? -4.002 0.594 34.038 1.00 73.81 136 SER A O 1
ATOM 1070 N N . MET A 1 137 ? -5.464 0.403 32.352 1.00 78.44 137 MET A N 1
ATOM 1071 C CA . MET A 1 137 ? -4.641 -0.478 31.504 1.00 78.44 137 MET A CA 1
ATOM 1072 C C . MET A 1 137 ? -4.145 0.199 30.217 1.00 78.44 137 MET A C 1
ATOM 1074 O O . MET A 1 137 ? -3.527 -0.456 29.373 1.00 78.44 137 MET A O 1
ATOM 1078 N N . GLY A 1 138 ? -4.377 1.507 30.058 1.00 74.12 138 GLY A N 1
ATOM 1079 C CA . GLY A 1 138 ? -4.027 2.248 28.843 1.00 74.12 138 GLY A CA 1
ATOM 1080 C C . GLY A 1 138 ? -2.541 2.151 28.475 1.00 74.12 138 GLY A C 1
ATOM 1081 O O . GLY A 1 138 ? -2.211 1.858 27.327 1.00 74.12 138 GLY A O 1
ATOM 1082 N N . GLY A 1 139 ? -1.644 2.311 29.456 1.00 78.38 139 GLY A N 1
ATOM 1083 C CA . GLY A 1 139 ? -0.192 2.215 29.245 1.00 78.38 139 GLY A CA 1
ATOM 1084 C C . GLY A 1 139 ? 0.270 0.820 28.810 1.00 78.38 139 GLY A C 1
ATOM 1085 O O . GLY A 1 139 ? 1.080 0.694 27.892 1.00 78.38 139 GLY A O 1
ATOM 1086 N N . PHE A 1 140 ? -0.301 -0.235 29.401 1.00 83.12 140 PHE A N 1
ATOM 1087 C CA . PHE A 1 140 ? 0.006 -1.619 29.032 1.00 83.12 140 PHE A CA 1
ATOM 1088 C C . PHE A 1 140 ? -0.458 -1.940 27.606 1.00 83.12 140 PHE A C 1
ATOM 1090 O O . PHE A 1 140 ? 0.313 -2.486 26.817 1.00 83.12 140 PHE A O 1
ATOM 1097 N N . MET A 1 141 ? -1.685 -1.550 27.240 1.00 80.94 141 MET A N 1
ATOM 1098 C CA . MET A 1 141 ? -2.203 -1.809 25.893 1.00 80.94 141 MET A CA 1
ATOM 1099 C C . MET A 1 141 ? -1.460 -1.001 24.825 1.00 80.94 141 MET A C 1
ATOM 1101 O O . MET A 1 141 ? -1.214 -1.511 23.733 1.00 80.94 141 MET A O 1
ATOM 1105 N N . MET A 1 142 ? -1.055 0.233 25.140 1.00 79.94 142 MET A N 1
ATOM 1106 C CA . MET A 1 142 ? -0.190 1.028 24.264 1.00 79.94 142 MET A CA 1
ATOM 1107 C C . MET A 1 142 ? 1.168 0.348 24.051 1.00 79.94 142 MET A C 1
ATOM 1109 O O . MET A 1 142 ? 1.608 0.223 22.908 1.00 79.94 142 MET A O 1
ATOM 1113 N N . GLY A 1 143 ? 1.799 -0.164 25.114 1.00 82.81 143 GLY A N 1
ATOM 1114 C CA . GLY A 1 143 ? 3.033 -0.949 25.008 1.00 82.81 143 GLY A CA 1
ATOM 1115 C C . GLY A 1 143 ? 2.858 -2.194 24.133 1.00 82.81 143 GLY A C 1
ATOM 1116 O O . GLY A 1 143 ? 3.617 -2.401 23.186 1.00 82.81 143 GLY A O 1
ATOM 1117 N N . ALA A 1 144 ? 1.802 -2.975 24.375 1.00 85.44 144 ALA A N 1
ATOM 1118 C CA . ALA A 1 144 ? 1.473 -4.151 23.571 1.00 85.44 144 ALA A CA 1
ATOM 1119 C C . ALA A 1 144 ? 1.219 -3.798 22.094 1.00 85.44 144 ALA A C 1
ATOM 1121 O O . ALA A 1 144 ? 1.667 -4.515 21.198 1.00 85.44 144 ALA A O 1
ATOM 1122 N N . TYR A 1 145 ? 0.553 -2.672 21.821 1.00 82.56 145 TYR A N 1
ATOM 1123 C CA . TYR A 1 145 ? 0.310 -2.190 20.464 1.00 82.56 145 TYR A CA 1
ATOM 1124 C C . TYR A 1 145 ? 1.604 -1.828 19.731 1.00 82.56 145 TYR A C 1
ATOM 1126 O O . TYR A 1 145 ? 1.774 -2.220 18.571 1.00 82.56 145 TYR A O 1
ATOM 1134 N N . PHE A 1 146 ? 2.530 -1.122 20.386 1.00 83.19 146 PHE A N 1
ATOM 1135 C CA . PHE A 1 146 ? 3.828 -0.794 19.793 1.00 83.19 146 PHE A CA 1
ATOM 1136 C C . PHE A 1 146 ? 4.663 -2.047 19.523 1.00 83.19 146 PHE A C 1
ATOM 1138 O O . PHE A 1 146 ? 5.193 -2.190 18.420 1.00 83.19 146 PHE A O 1
ATOM 1145 N N . VAL A 1 147 ? 4.710 -2.992 20.468 1.00 87.25 147 VAL A N 1
ATOM 1146 C CA . VAL A 1 147 ? 5.415 -4.272 20.284 1.00 87.25 147 VAL A CA 1
ATOM 1147 C C . VAL A 1 147 ? 4.813 -5.063 19.121 1.00 87.25 147 VAL A C 1
ATOM 1149 O O . VAL A 1 147 ? 5.536 -5.477 18.214 1.00 87.25 147 VAL A O 1
ATOM 1152 N N . ALA A 1 148 ? 3.486 -5.211 19.077 1.00 86.12 148 ALA A N 1
ATOM 1153 C CA . ALA A 1 148 ? 2.803 -5.904 17.987 1.00 86.12 148 ALA A CA 1
ATOM 1154 C C . ALA A 1 148 ? 3.042 -5.228 16.624 1.00 86.12 148 ALA A C 1
ATOM 1156 O O . ALA A 1 148 ? 3.196 -5.905 15.602 1.00 86.12 148 ALA A O 1
ATOM 1157 N N . SER A 1 149 ? 3.104 -3.894 16.596 1.00 84.25 149 SER A N 1
ATOM 1158 C CA . SER A 1 149 ? 3.411 -3.124 15.385 1.00 84.25 149 SER A CA 1
ATOM 1159 C C . SER A 1 149 ? 4.859 -3.332 14.931 1.00 84.25 149 SER A C 1
ATOM 1161 O O . SER A 1 149 ? 5.091 -3.521 13.739 1.00 84.25 149 SER A O 1
ATOM 1163 N N . GLY A 1 150 ? 5.819 -3.384 15.861 1.00 85.31 150 GLY A N 1
ATOM 1164 C CA . GLY A 1 150 ? 7.218 -3.711 15.567 1.00 85.31 150 GLY A CA 1
ATOM 1165 C C . GLY A 1 150 ? 7.387 -5.124 15.001 1.00 85.31 150 GLY A C 1
ATOM 1166 O O . GLY A 1 150 ? 8.002 -5.298 13.950 1.00 85.31 150 GLY A O 1
ATOM 1167 N N . ILE A 1 151 ? 6.751 -6.122 15.625 1.00 88.38 151 ILE A N 1
ATOM 1168 C CA . ILE A 1 151 ? 6.735 -7.506 15.120 1.00 88.38 151 ILE A CA 1
ATOM 1169 C C . ILE A 1 151 ? 6.138 -7.557 13.708 1.00 88.38 151 ILE A C 1
ATOM 1171 O O . ILE A 1 151 ? 6.671 -8.233 12.832 1.00 88.38 151 ILE A O 1
ATOM 1175 N N . SER A 1 152 ? 5.067 -6.804 13.451 1.00 85.94 152 SER A N 1
ATOM 1176 C CA . SER A 1 152 ? 4.446 -6.746 12.121 1.00 85.94 152 SER A CA 1
ATOM 1177 C C . SER A 1 152 ? 5.363 -6.143 11.060 1.00 85.94 152 SER A C 1
ATOM 1179 O O . SER A 1 152 ? 5.380 -6.634 9.936 1.00 85.94 152 SER A O 1
ATOM 1181 N N . GLN A 1 153 ? 6.141 -5.111 11.396 1.00 85.31 153 GLN A N 1
ATOM 1182 C CA . GLN A 1 153 ? 7.131 -4.557 10.467 1.00 85.31 153 GLN A CA 1
ATOM 1183 C C . GLN A 1 153 ? 8.230 -5.576 10.153 1.00 85.31 153 GLN A C 1
ATOM 1185 O O . GLN A 1 153 ? 8.569 -5.767 8.986 1.00 85.31 153 GLN A O 1
ATOM 1190 N N . TYR A 1 154 ? 8.726 -6.298 11.163 1.00 87.00 154 TYR A N 1
ATOM 1191 C CA . TYR A 1 154 ? 9.697 -7.373 10.945 1.00 87.00 154 TYR A CA 1
ATOM 1192 C C . TYR A 1 154 ? 9.132 -8.478 10.039 1.00 87.00 154 TYR A C 1
ATOM 1194 O O . TYR A 1 154 ? 9.762 -8.848 9.048 1.00 87.00 154 TYR A O 1
ATOM 1202 N N . LEU A 1 155 ? 7.909 -8.945 10.313 1.00 86.88 155 LEU A N 1
ATOM 1203 C CA . LEU A 1 155 ? 7.218 -9.921 9.465 1.00 86.88 155 LEU A CA 1
ATOM 1204 C C . LEU A 1 155 ? 7.013 -9.394 8.038 1.00 86.88 155 LEU A C 1
ATOM 1206 O O . LEU A 1 155 ? 7.199 -10.146 7.087 1.00 86.88 155 LEU A O 1
ATOM 1210 N N . GLY A 1 156 ? 6.701 -8.107 7.869 1.00 85.56 156 GLY A N 1
ATOM 1211 C CA . GLY A 1 156 ? 6.653 -7.453 6.560 1.00 85.56 156 GLY A CA 1
ATOM 1212 C C . GLY A 1 156 ? 7.984 -7.533 5.811 1.00 85.56 156 GLY A C 1
ATOM 1213 O O . GLY A 1 156 ? 7.998 -7.863 4.627 1.00 85.56 156 GLY A O 1
ATOM 1214 N N . GLY A 1 157 ? 9.107 -7.325 6.501 1.00 85.19 157 GLY A N 1
ATOM 1215 C CA . GLY A 1 157 ? 10.443 -7.518 5.929 1.00 85.19 157 GLY A CA 1
ATOM 1216 C C . GLY A 1 157 ? 10.701 -8.964 5.490 1.00 85.1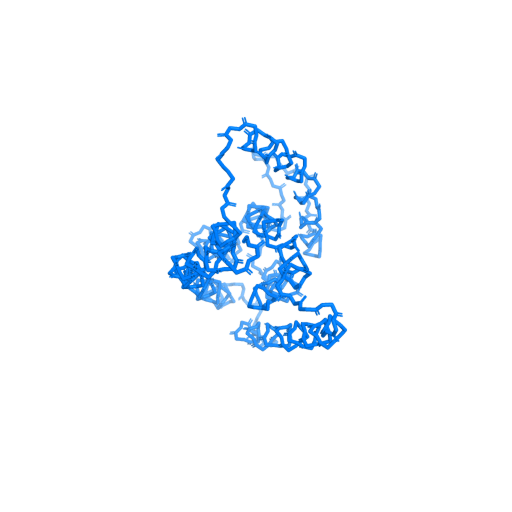9 157 GLY A C 1
ATOM 1217 O O . GLY A 1 157 ? 11.185 -9.198 4.384 1.00 85.19 157 GLY A O 1
ATOM 1218 N N . VAL A 1 158 ? 10.301 -9.946 6.302 1.00 86.62 158 VAL A N 1
ATOM 1219 C CA . VAL A 1 158 ? 10.391 -11.371 5.933 1.00 86.62 158 VAL A CA 1
ATOM 1220 C C . VAL A 1 158 ? 9.528 -11.678 4.708 1.00 86.62 158 VAL A C 1
ATOM 1222 O O . VAL A 1 158 ? 9.979 -12.382 3.809 1.00 86.62 158 VAL A O 1
ATOM 1225 N N . VAL A 1 159 ? 8.318 -11.117 4.625 1.00 84.81 159 VAL A N 1
ATOM 1226 C CA . VAL A 1 159 ? 7.450 -11.253 3.445 1.00 84.81 159 VAL A CA 1
ATOM 1227 C C . VAL A 1 159 ? 8.099 -10.630 2.201 1.00 84.81 159 VAL A C 1
ATOM 1229 O O . VAL A 1 159 ? 8.037 -11.217 1.123 1.00 84.81 159 VAL A O 1
ATOM 1232 N N . ALA A 1 160 ? 8.793 -9.499 2.343 1.00 81.94 160 ALA A N 1
ATOM 1233 C CA . ALA A 1 160 ? 9.513 -8.870 1.236 1.00 81.94 160 ALA A CA 1
ATOM 1234 C C . ALA A 1 160 ? 10.679 -9.735 0.719 1.00 81.94 160 ALA A C 1
ATOM 1236 O O . ALA A 1 160 ? 10.955 -9.728 -0.482 1.00 81.94 160 ALA A O 1
ATOM 1237 N N . ASN A 1 161 ? 11.318 -10.536 1.584 1.00 82.44 161 ASN A N 1
ATOM 1238 C CA . ASN A 1 161 ? 12.392 -11.451 1.178 1.00 82.44 161 ASN A CA 1
ATOM 1239 C C . ASN A 1 161 ? 11.925 -12.548 0.208 1.00 82.44 161 ASN A C 1
ATOM 1241 O O . ASN A 1 161 ?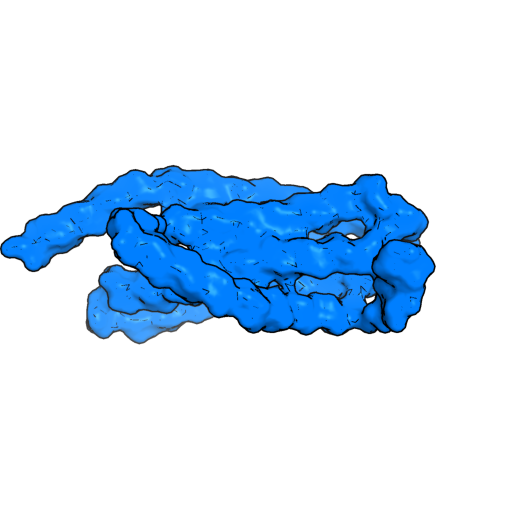 12.743 -13.060 -0.557 1.00 82.44 161 ASN A O 1
ATOM 1245 N N . TYR A 1 162 ? 10.627 -12.874 0.166 1.00 77.31 162 TYR A N 1
ATOM 1246 C CA . TYR A 1 162 ? 10.082 -13.793 -0.845 1.00 77.31 162 TYR A CA 1
ATOM 1247 C C . TYR A 1 162 ? 10.150 -13.228 -2.271 1.00 77.31 162 TYR A C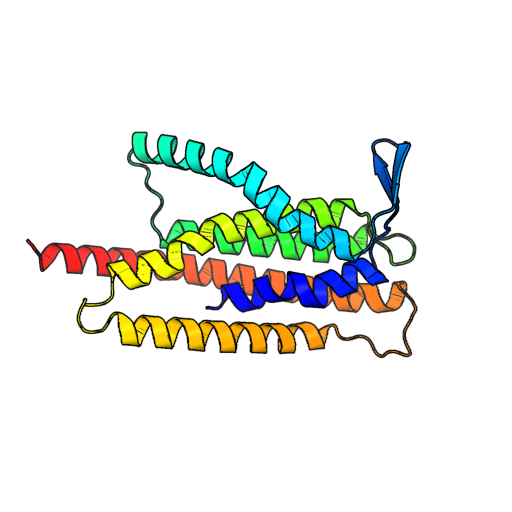 1
ATOM 1249 O O . TYR A 1 162 ? 10.088 -14.000 -3.223 1.00 77.31 162 TYR A O 1
ATOM 1257 N N . ALA A 1 163 ? 10.303 -11.908 -2.427 1.00 71.44 163 ALA A N 1
ATOM 1258 C CA . ALA A 1 163 ? 10.657 -11.273 -3.697 1.00 71.44 163 ALA A CA 1
ATOM 1259 C C . ALA A 1 163 ? 12.111 -10.780 -3.726 1.00 71.44 163 ALA A C 1
ATOM 1261 O O . ALA A 1 163 ? 12.459 -9.917 -4.536 1.00 71.44 163 ALA A O 1
ATOM 1262 N N . SER A 1 164 ? 12.973 -11.300 -2.844 1.00 72.69 164 SER A N 1
ATOM 1263 C CA . SER A 1 164 ? 14.405 -11.056 -2.976 1.00 72.69 164 SER A CA 1
ATOM 1264 C C . SER A 1 164 ? 14.911 -11.789 -4.213 1.00 72.69 164 SER A C 1
ATOM 1266 O O . SER A 1 164 ? 14.662 -12.976 -4.415 1.00 72.69 164 SER A O 1
ATOM 1268 N N . ILE A 1 165 ? 15.590 -11.044 -5.071 1.00 70.62 165 ILE A N 1
ATOM 1269 C CA . ILE A 1 165 ? 16.180 -11.571 -6.292 1.00 70.62 165 ILE A CA 1
ATOM 1270 C C . ILE A 1 165 ? 17.676 -11.738 -6.027 1.00 70.62 165 ILE A C 1
ATOM 1272 O O . ILE A 1 165 ? 18.291 -10.784 -5.525 1.00 70.62 165 ILE A O 1
ATOM 1276 N N . PRO A 1 166 ? 18.269 -12.901 -6.360 1.00 70.81 166 PRO A N 1
ATOM 1277 C CA . PRO A 1 166 ? 19.710 -13.109 -6.281 1.00 70.81 166 PRO A CA 1
ATOM 1278 C C . PRO A 1 166 ? 20.467 -11.962 -6.954 1.00 70.81 166 PRO A C 1
ATOM 1280 O O . PRO A 1 166 ? 20.033 -11.441 -7.981 1.00 70.81 166 PRO A O 1
ATOM 1283 N N . LYS A 1 167 ? 21.596 -11.537 -6.377 1.00 62.53 167 LYS A N 1
ATOM 1284 C CA . LYS A 1 167 ? 22.372 -10.396 -6.901 1.00 62.53 167 LYS A CA 1
ATOM 1285 C C . LYS A 1 167 ? 22.849 -10.614 -8.341 1.00 62.53 167 LYS A C 1
ATOM 1287 O O . LYS A 1 167 ? 23.073 -9.643 -9.054 1.00 62.53 167 LYS A O 1
ATOM 1292 N N . ASP A 1 168 ? 22.934 -11.874 -8.747 1.00 64.56 168 ASP A N 1
ATOM 1293 C CA . ASP A 1 168 ? 23.450 -12.330 -10.034 1.00 64.56 168 ASP A CA 1
ATOM 1294 C C . ASP A 1 168 ? 22.394 -12.241 -11.152 1.00 64.56 168 ASP A C 1
ATOM 1296 O O . ASP A 1 168 ? 22.721 -12.325 -12.333 1.00 64.56 168 ASP A O 1
ATOM 1300 N N . LEU A 1 169 ? 21.122 -12.032 -10.788 1.00 69.69 169 LEU A N 1
ATOM 1301 C CA . LEU A 1 169 ? 19.991 -11.990 -11.708 1.00 69.69 169 LEU A CA 1
ATOM 1302 C C . LEU A 1 169 ? 19.579 -10.531 -11.949 1.00 69.69 169 LEU A C 1
ATOM 1304 O O . LEU A 1 169 ? 18.869 -9.902 -11.158 1.00 69.69 169 LEU A O 1
ATOM 1308 N N . THR A 1 170 ? 20.096 -9.980 -13.047 1.00 70.12 170 THR A N 1
ATOM 1309 C CA . THR A 1 170 ? 19.934 -8.572 -13.448 1.00 70.12 170 THR A CA 1
ATOM 1310 C C . THR A 1 170 ? 18.872 -8.364 -14.525 1.00 70.12 170 THR A C 1
ATOM 1312 O O . THR A 1 170 ? 18.506 -7.221 -14.790 1.00 70.12 170 THR A O 1
ATOM 1315 N N . ASN A 1 171 ? 18.361 -9.444 -15.126 1.00 78.81 171 ASN A N 1
ATOM 1316 C CA . ASN A 1 171 ? 17.398 -9.385 -16.219 1.00 78.81 171 ASN A CA 1
ATOM 1317 C C . ASN A 1 171 ? 15.996 -8.970 -15.716 1.00 78.81 171 ASN A C 1
ATOM 1319 O O . ASN A 1 171 ? 15.372 -9.734 -14.969 1.00 78.81 171 ASN A O 1
ATOM 1323 N N . PRO A 1 172 ? 15.458 -7.808 -16.142 1.00 77.88 172 PRO A N 1
ATOM 1324 C CA . PRO A 1 172 ? 14.132 -7.345 -15.732 1.00 77.88 172 PRO A CA 1
ATOM 1325 C C . PRO A 1 172 ? 12.998 -8.313 -16.095 1.00 77.88 172 PRO A C 1
ATOM 1327 O O . PRO A 1 172 ? 11.992 -8.384 -15.390 1.00 77.88 172 PRO A O 1
ATOM 1330 N N . LEU A 1 173 ? 13.155 -9.086 -17.174 1.00 79.50 173 LEU A N 1
ATOM 1331 C CA . LEU A 1 173 ? 12.153 -10.059 -17.621 1.00 79.50 173 LEU A CA 1
ATOM 1332 C C . LEU A 1 173 ? 11.989 -11.229 -16.646 1.00 79.50 173 LEU A C 1
ATOM 1334 O O . LEU A 1 173 ? 10.895 -11.770 -16.512 1.00 79.50 173 LEU A O 1
ATOM 1338 N N . GLU A 1 174 ? 13.054 -11.597 -15.940 1.00 81.12 174 GLU A N 1
ATOM 1339 C CA . GLU A 1 174 ? 13.040 -12.689 -14.964 1.00 81.12 174 GLU A CA 1
ATOM 1340 C C . GLU A 1 174 ? 12.672 -12.196 -13.557 1.00 81.12 174 GLU A C 1
ATOM 1342 O O . GLU A 1 174 ? 12.070 -12.934 -12.774 1.00 81.12 174 GLU A O 1
ATOM 1347 N N . SER A 1 175 ? 12.965 -10.931 -13.235 1.00 83.31 175 SER A N 1
ATOM 1348 C CA . SER A 1 175 ? 12.569 -10.321 -11.962 1.00 83.31 175 SER A CA 1
ATOM 1349 C C . SER A 1 175 ? 11.086 -9.959 -11.897 1.00 83.31 175 SER A C 1
ATOM 1351 O O . SER A 1 175 ? 10.477 -10.024 -10.824 1.00 83.31 175 SER A O 1
ATOM 1353 N N . LEU A 1 176 ? 10.487 -9.588 -13.033 1.00 84.56 176 LEU A N 1
ATOM 1354 C CA . LEU A 1 176 ? 9.106 -9.114 -13.099 1.00 84.56 176 LEU A CA 1
ATOM 1355 C C . LEU A 1 176 ? 8.090 -10.143 -12.562 1.00 84.56 176 LEU A C 1
ATOM 1357 O O . LEU A 1 176 ? 7.289 -9.762 -11.704 1.00 84.56 176 LEU A O 1
ATOM 1361 N N . PRO A 1 177 ? 8.115 -11.433 -12.967 1.00 85.38 177 PRO A N 1
ATOM 1362 C CA . PRO A 1 177 ? 7.162 -12.430 -12.477 1.00 85.38 177 PRO A CA 1
ATOM 1363 C C . PRO A 1 177 ? 7.280 -12.695 -10.974 1.00 85.38 177 PRO A C 1
ATOM 1365 O O . PRO A 1 177 ? 6.287 -13.018 -10.324 1.00 85.38 177 PRO A O 1
ATOM 1368 N N . ILE A 1 178 ? 8.480 -12.553 -10.401 1.00 86.56 178 ILE A N 1
ATOM 1369 C CA . ILE A 1 178 ? 8.714 -12.741 -8.963 1.00 86.56 178 ILE A CA 1
ATOM 1370 C C . ILE A 1 178 ? 7.991 -11.641 -8.178 1.00 86.56 178 ILE A C 1
ATOM 1372 O O . ILE A 1 178 ? 7.232 -11.936 -7.248 1.00 86.56 178 ILE A O 1
ATOM 1376 N N . TYR A 1 179 ? 8.161 -10.382 -8.590 1.00 86.94 179 TYR A N 1
ATOM 1377 C CA . TYR A 1 179 ? 7.478 -9.251 -7.963 1.00 86.94 179 TYR A CA 1
ATOM 1378 C C . TYR A 1 179 ? 5.962 -9.313 -8.148 1.00 86.94 179 TYR A C 1
ATOM 1380 O O . TYR A 1 179 ? 5.225 -9.194 -7.170 1.00 86.94 179 TYR A O 1
ATOM 1388 N N . THR A 1 180 ? 5.473 -9.551 -9.368 1.00 87.12 180 THR A N 1
ATOM 1389 C CA . THR A 1 180 ? 4.025 -9.590 -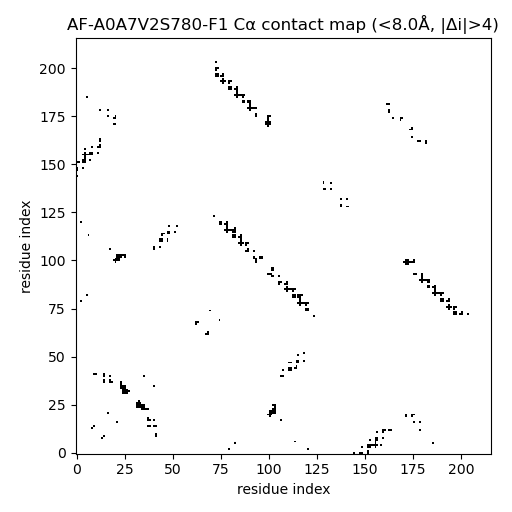9.628 1.00 87.12 180 THR A CA 1
ATOM 1390 C C . THR A 1 180 ? 3.344 -10.753 -8.912 1.00 87.12 180 THR A C 1
ATOM 1392 O O . THR A 1 180 ? 2.226 -10.590 -8.419 1.00 87.12 180 THR A O 1
ATOM 1395 N N . LYS A 1 181 ? 4.015 -11.903 -8.763 1.00 88.62 181 LYS A N 1
ATOM 1396 C CA . LYS A 1 181 ? 3.519 -13.020 -7.946 1.00 88.62 181 LYS A CA 1
ATOM 1397 C C . LYS A 1 181 ? 3.425 -12.642 -6.468 1.00 88.62 181 LYS A C 1
ATOM 1399 O O . LYS A 1 181 ? 2.398 -12.924 -5.849 1.00 88.62 181 LYS A O 1
ATOM 1404 N N . LEU A 1 182 ? 4.445 -11.984 -5.907 1.00 88.19 182 LEU A N 1
ATOM 1405 C CA . LEU A 1 182 ? 4.384 -11.489 -4.528 1.00 88.19 182 LEU A CA 1
ATOM 1406 C C . LEU A 1 182 ? 3.219 -10.506 -4.356 1.00 88.19 182 LEU A C 1
ATOM 1408 O O . LEU A 1 182 ? 2.428 -10.658 -3.426 1.00 88.19 182 LEU A O 1
ATOM 1412 N N . PHE A 1 183 ? 3.083 -9.532 -5.258 1.00 90.31 183 PHE A N 1
ATOM 1413 C CA . PHE A 1 183 ? 2.023 -8.529 -5.181 1.00 90.31 183 PHE A CA 1
ATOM 1414 C C . PHE A 1 183 ? 0.630 -9.142 -5.320 1.00 90.31 183 PHE A C 1
ATOM 1416 O O . PHE A 1 183 ? -0.247 -8.807 -4.532 1.00 90.31 183 PHE A O 1
ATOM 1423 N N . ASN A 1 184 ? 0.423 -10.103 -6.221 1.00 91.12 184 ASN A N 1
ATOM 1424 C CA . ASN A 1 184 ? -0.854 -10.816 -6.314 1.00 91.12 184 ASN A CA 1
ATOM 1425 C C . ASN A 1 184 ? -1.166 -11.608 -5.037 1.00 91.12 184 ASN A C 1
ATOM 1427 O O . ASN A 1 184 ? -2.282 -11.529 -4.527 1.00 91.12 184 ASN A O 1
ATOM 1431 N N . ASN A 1 185 ? -0.184 -12.314 -4.467 1.00 90.50 185 ASN A N 1
ATOM 1432 C CA . ASN A 1 185 ? -0.366 -13.037 -3.206 1.00 90.50 185 ASN A CA 1
ATOM 1433 C C . ASN A 1 185 ? -0.710 -12.090 -2.046 1.00 90.50 185 ASN A C 1
ATOM 1435 O O . ASN A 1 185 ? -1.600 -12.388 -1.248 1.00 90.50 185 ASN A O 1
ATOM 1439 N N . LEU A 1 186 ? -0.047 -10.933 -1.973 1.00 90.06 186 LEU A N 1
ATOM 1440 C CA . LEU A 1 186 ? -0.368 -9.873 -1.016 1.00 90.06 186 LEU A CA 1
ATOM 1441 C C . LEU A 1 186 ? -1.762 -9.284 -1.261 1.00 90.06 186 LEU A C 1
ATOM 1443 O O . LEU A 1 186 ? -2.487 -9.035 -0.301 1.00 90.06 186 LEU A O 1
ATOM 1447 N N . GLY A 1 187 ? -2.162 -9.119 -2.522 1.00 90.75 187 GLY A N 1
ATOM 1448 C CA . GLY A 1 187 ? -3.511 -8.718 -2.915 1.00 90.75 187 GLY A CA 1
ATOM 1449 C C . GLY A 1 187 ? -4.562 -9.694 -2.390 1.00 90.75 187 GLY A C 1
ATOM 1450 O O . GLY A 1 187 ? -5.485 -9.281 -1.691 1.00 90.75 187 GLY A O 1
ATOM 1451 N N . TYR A 1 188 ? -4.385 -10.998 -2.618 1.00 91.69 188 TYR A N 1
ATOM 1452 C CA . TYR A 1 188 ? -5.280 -12.030 -2.081 1.00 91.69 188 TYR A CA 1
ATOM 1453 C C . TYR A 1 188 ? -5.294 -12.065 -0.548 1.00 91.69 188 TYR A C 1
ATOM 1455 O O . TYR A 1 188 ? -6.364 -12.177 0.053 1.00 91.69 188 TYR A O 1
ATOM 1463 N N . ALA A 1 189 ? -4.137 -11.911 0.102 1.00 90.88 189 ALA A N 1
ATOM 1464 C CA . ALA A 1 189 ? -4.060 -11.822 1.559 1.00 90.88 189 ALA A CA 1
ATOM 1465 C C . ALA A 1 189 ? -4.810 -10.590 2.099 1.00 90.88 189 ALA A C 1
ATOM 1467 O O . ALA A 1 189 ? -5.501 -10.681 3.116 1.00 90.88 189 ALA A O 1
ATOM 1468 N N . ALA A 1 190 ? -4.727 -9.451 1.407 1.00 89.4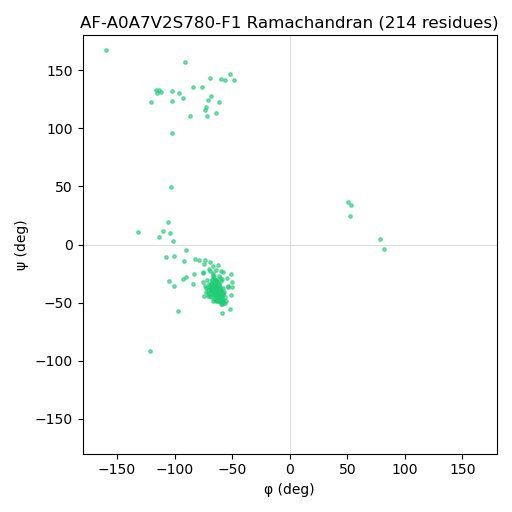4 190 ALA A N 1
ATOM 1469 C CA . ALA A 1 190 ? -5.465 -8.242 1.752 1.00 89.44 190 ALA A CA 1
ATOM 1470 C C . ALA A 1 190 ? -6.979 -8.410 1.530 1.00 89.44 190 ALA A C 1
ATOM 1472 O O . ALA A 1 190 ? -7.755 -7.995 2.388 1.00 89.44 190 ALA A O 1
ATOM 1473 N N . VAL A 1 191 ? -7.413 -9.097 0.464 1.00 91.56 191 VAL A N 1
ATOM 1474 C CA . VAL A 1 191 ? -8.831 -9.469 0.268 1.00 91.56 191 VAL A CA 1
ATOM 1475 C C . VAL A 1 191 ? -9.327 -10.349 1.411 1.00 91.56 191 VAL A C 1
ATOM 1477 O O . VAL A 1 191 ? -10.401 -10.101 1.958 1.00 91.56 191 VAL A O 1
ATOM 1480 N N . LEU A 1 192 ? -8.545 -11.349 1.820 1.00 90.50 192 LEU A N 1
ATOM 1481 C CA . LEU A 1 192 ? -8.893 -12.199 2.955 1.00 90.50 192 LEU A CA 1
ATOM 1482 C C . LEU A 1 192 ? -9.008 -11.377 4.249 1.00 90.50 192 LEU A C 1
ATOM 1484 O O . LEU A 1 192 ? -9.972 -11.543 4.995 1.00 90.50 192 LEU A O 1
ATOM 1488 N N . ALA A 1 193 ? -8.099 -10.425 4.481 1.00 86.50 193 ALA A N 1
ATOM 1489 C CA . ALA A 1 193 ? -8.196 -9.491 5.603 1.00 86.50 193 ALA A CA 1
ATOM 1490 C C . ALA A 1 193 ? -9.461 -8.611 5.529 1.00 86.50 193 ALA A C 1
ATOM 1492 O O . ALA A 1 193 ? -10.122 -8.410 6.551 1.00 86.50 193 ALA A O 1
ATOM 1493 N N . THR A 1 194 ? -9.851 -8.143 4.338 1.00 87.31 194 THR A N 1
ATOM 1494 C CA . THR A 1 194 ? -11.120 -7.431 4.118 1.00 87.31 194 THR A CA 1
ATOM 1495 C C . THR A 1 194 ? -12.321 -8.299 4.479 1.00 87.31 194 THR A C 1
ATOM 1497 O O . THR A 1 194 ? -13.208 -7.839 5.199 1.00 87.31 194 THR A O 1
ATOM 1500 N N . LEU A 1 195 ? -12.356 -9.555 4.025 1.00 87.69 195 LEU A N 1
ATOM 1501 C CA . LEU A 1 195 ? -13.450 -10.481 4.326 1.00 87.69 195 LEU A CA 1
ATOM 1502 C C . LEU A 1 195 ? -13.548 -10.771 5.827 1.00 87.69 195 LEU A C 1
ATOM 1504 O O . LEU A 1 195 ? -14.645 -10.734 6.380 1.00 87.69 195 LEU A O 1
ATOM 1508 N N . LEU A 1 196 ? -12.418 -10.975 6.509 1.00 84.56 196 LEU A N 1
ATOM 1509 C CA . LEU A 1 196 ? -12.377 -11.139 7.966 1.00 84.56 196 LEU A CA 1
ATOM 1510 C C . LEU A 1 196 ? -12.853 -9.874 8.702 1.00 84.56 196 LEU A C 1
ATOM 1512 O O . LEU A 1 196 ? -13.609 -9.961 9.675 1.00 84.56 196 LEU A O 1
ATOM 1516 N N . ALA A 1 197 ? -12.478 -8.687 8.220 1.00 80.38 197 ALA A N 1
ATOM 1517 C CA . ALA A 1 197 ? -12.956 -7.423 8.776 1.00 80.38 197 ALA A CA 1
ATOM 1518 C C . ALA A 1 197 ? -14.480 -7.268 8.603 1.00 80.38 197 ALA A C 1
ATOM 1520 O O . ALA A 1 197 ? -15.170 -6.875 9.545 1.00 80.38 197 ALA A O 1
ATOM 1521 N N . LEU A 1 198 ? -15.034 -7.656 7.450 1.00 83.00 198 LEU A N 1
ATOM 1522 C CA . LEU A 1 198 ? -16.482 -7.664 7.215 1.00 83.00 198 LEU A CA 1
ATOM 1523 C C . LEU A 1 198 ? -17.207 -8.727 8.053 1.00 83.00 198 LEU A C 1
ATOM 1525 O O . LEU A 1 198 ? -18.274 -8.452 8.598 1.00 83.00 198 LEU A O 1
ATOM 1529 N N . ALA A 1 199 ? -16.624 -9.914 8.219 1.00 82.06 199 ALA A N 1
ATOM 1530 C CA . ALA A 1 199 ? -17.188 -10.983 9.042 1.00 82.06 199 ALA A CA 1
ATOM 1531 C C . ALA A 1 199 ? -17.193 -10.637 10.542 1.00 82.06 199 ALA A C 1
ATOM 1533 O O . ALA A 1 199 ? -18.092 -11.052 11.273 1.00 82.06 199 ALA A O 1
ATOM 1534 N N . SER A 1 200 ? -16.233 -9.832 11.010 1.00 75.00 200 SER A N 1
ATOM 1535 C CA . SER A 1 200 ? -16.199 -9.342 12.399 1.00 75.00 200 SER A CA 1
ATOM 1536 C C . SER A 1 200 ? -17.164 -8.176 12.668 1.00 75.00 200 SER A C 1
ATOM 1538 O O . SER A 1 200 ? -17.476 -7.880 13.823 1.00 75.00 200 SER A O 1
ATOM 1540 N N . LEU A 1 201 ? -17.712 -7.554 11.619 1.00 72.00 201 LEU A N 1
ATOM 1541 C CA . LEU A 1 201 ? -18.673 -6.452 11.690 1.00 72.00 201 LEU A CA 1
ATOM 1542 C C . LEU A 1 201 ? -19.938 -6.763 12.525 1.00 72.00 201 LEU A C 1
ATOM 1544 O O . LEU A 1 201 ? -20.275 -5.951 13.392 1.00 72.00 201 LEU A O 1
ATOM 1548 N N . PRO A 1 202 ? -20.645 -7.902 12.345 1.00 71.50 202 PRO A N 1
ATOM 1549 C CA . PRO A 1 202 ? -21.785 -8.263 13.192 1.00 71.50 202 PRO A CA 1
ATOM 1550 C C . PRO A 1 202 ? -21.391 -8.511 14.654 1.00 71.50 202 PRO A C 1
ATOM 1552 O O . PRO A 1 202 ? -22.153 -8.154 15.553 1.00 71.50 202 PRO A O 1
ATOM 1555 N N . LEU A 1 203 ? -20.207 -9.079 14.908 1.00 68.88 203 LEU A N 1
ATOM 1556 C CA . LEU A 1 203 ? -19.715 -9.339 16.263 1.00 68.88 203 LEU A CA 1
ATOM 1557 C C . LEU A 1 203 ? -19.409 -8.029 16.999 1.00 68.88 203 LEU A C 1
ATOM 1559 O O . LEU A 1 203 ? -19.848 -7.844 18.132 1.00 68.88 203 LEU A O 1
ATOM 1563 N N . MET A 1 204 ? -18.729 -7.091 16.334 1.00 66.25 204 MET A N 1
ATOM 1564 C CA . MET A 1 204 ? -18.453 -5.770 16.902 1.00 66.25 204 MET A CA 1
ATOM 1565 C C . MET A 1 204 ? -19.742 -4.991 17.165 1.00 66.25 204 MET A C 1
ATOM 1567 O O . MET A 1 204 ? -19.887 -4.411 18.235 1.00 66.25 204 MET A O 1
ATOM 1571 N N . ARG A 1 205 ? -20.717 -5.036 16.246 1.00 67.56 205 ARG A N 1
ATOM 1572 C CA . ARG A 1 205 ? -22.034 -4.408 16.459 1.00 67.56 205 ARG A CA 1
ATOM 1573 C C . ARG A 1 205 ? -22.763 -4.992 17.671 1.00 67.56 205 ARG A C 1
ATOM 1575 O O . ARG A 1 205 ? -23.351 -4.228 18.434 1.00 67.56 205 ARG A O 1
ATOM 1582 N N . LYS A 1 206 ? -22.696 -6.314 17.878 1.00 65.62 206 LYS A N 1
ATOM 1583 C CA . LYS A 1 206 ? -23.242 -6.962 19.082 1.00 65.62 206 LYS A CA 1
ATOM 1584 C C . LYS A 1 206 ? -22.524 -6.488 20.347 1.00 65.62 206 LYS A C 1
ATOM 1586 O O . LYS A 1 206 ? -23.201 -6.064 21.275 1.00 65.62 206 LYS A O 1
ATOM 1591 N N . LEU A 1 207 ? -21.188 -6.482 20.355 1.00 61.84 207 LEU A N 1
ATOM 1592 C CA . LEU A 1 207 ? -20.375 -6.046 21.499 1.00 61.84 207 LEU A CA 1
ATOM 1593 C C . LEU A 1 207 ? -20.653 -4.591 21.900 1.00 61.84 207 LEU A C 1
ATOM 1595 O O . LEU A 1 207 ? -20.881 -4.323 23.081 1.00 61.84 207 LEU A O 1
ATOM 1599 N N . THR A 1 208 ? -20.715 -3.669 20.933 1.00 60.78 208 THR A N 1
ATOM 1600 C CA . THR A 1 208 ? -21.056 -2.258 21.183 1.00 60.78 208 THR A CA 1
ATOM 1601 C C . THR A 1 208 ? -22.472 -2.105 21.753 1.00 60.78 208 THR A C 1
ATOM 1603 O O . THR A 1 208 ? -22.677 -1.306 22.664 1.00 60.78 208 THR A O 1
ATOM 1606 N N . ALA A 1 209 ? -23.441 -2.904 21.288 1.00 59.75 209 ALA A N 1
ATOM 1607 C CA . ALA A 1 209 ? -24.807 -2.885 21.818 1.00 59.75 209 ALA A CA 1
ATOM 1608 C C . ALA A 1 209 ? -24.894 -3.394 23.272 1.00 59.75 209 ALA A C 1
ATOM 1610 O O . ALA A 1 209 ? -25.641 -2.833 24.074 1.00 59.75 209 ALA A O 1
ATOM 1611 N N . THR A 1 210 ? -24.112 -4.414 23.644 1.00 56.03 210 THR A N 1
ATOM 1612 C CA . THR A 1 210 ? -24.014 -4.883 25.042 1.00 56.03 210 THR A CA 1
ATOM 1613 C C . THR A 1 210 ? -23.336 -3.872 25.963 1.00 56.03 210 THR A C 1
ATOM 1615 O O . THR A 1 210 ? -23.779 -3.713 27.096 1.00 56.03 210 THR A O 1
ATOM 1618 N N . HIS A 1 211 ? -22.313 -3.148 25.494 1.00 51.72 211 HIS A N 1
ATOM 1619 C CA . HIS A 1 211 ? -21.653 -2.120 26.307 1.00 51.72 211 HIS A CA 1
ATOM 1620 C C . HIS A 1 211 ? -22.552 -0.910 26.585 1.00 51.72 211 HIS A C 1
ATOM 1622 O O . HIS A 1 211 ? -22.499 -0.363 27.684 1.00 51.72 211 HIS A O 1
ATOM 1628 N N . HIS A 1 212 ? -23.416 -0.517 25.642 1.00 50.19 212 HIS A N 1
ATOM 1629 C CA . HIS A 1 212 ? -24.402 0.536 25.903 1.00 50.19 212 HIS A CA 1
ATOM 1630 C C . HIS A 1 212 ? -25.477 0.123 26.913 1.00 50.19 212 HIS A C 1
ATOM 1632 O O . HIS A 1 212 ? -25.878 0.962 27.707 1.00 50.19 212 HIS A O 1
ATOM 1638 N N . LYS A 1 213 ? -25.882 -1.154 26.949 1.00 44.16 213 LYS A N 1
ATOM 1639 C CA . LYS A 1 213 ? -26.842 -1.661 27.947 1.00 44.16 213 LYS A CA 1
ATOM 1640 C C . LYS A 1 213 ? -26.294 -1.742 29.375 1.00 44.16 213 LYS A C 1
ATOM 1642 O O . LYS A 1 213 ? -27.084 -1.825 30.301 1.00 44.16 213 LYS A O 1
ATOM 1647 N N . HIS A 1 214 ? -24.974 -1.774 29.552 1.00 43.81 214 HIS A N 1
ATOM 1648 C CA . HIS A 1 214 ? -24.350 -1.850 30.878 1.00 43.81 214 HIS A CA 1
ATOM 1649 C C . HIS A 1 214 ? -24.024 -0.473 31.483 1.00 43.81 214 HIS A C 1
ATOM 1651 O O . HIS A 1 214 ? -23.741 -0.399 32.674 1.00 43.81 214 HIS A O 1
ATOM 1657 N N . ASN A 1 215 ? -24.065 0.591 30.668 1.00 41.25 215 ASN A N 1
ATOM 1658 C CA . ASN A 1 215 ? -23.791 1.982 31.058 1.00 41.25 215 ASN A CA 1
ATOM 1659 C C . ASN A 1 215 ? -25.054 2.877 31.050 1.00 41.25 215 ASN A C 1
ATOM 1661 O O . ASN A 1 215 ? -24.924 4.099 31.121 1.00 41.25 215 ASN A O 1
ATOM 1665 N N . SER A 1 216 ? -26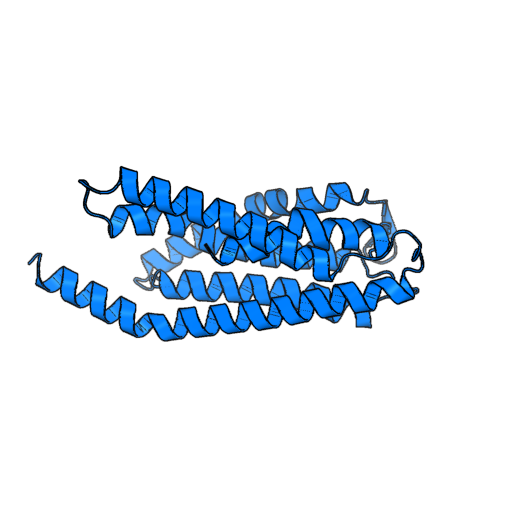.249 2.288 30.932 1.00 39.47 216 SER A N 1
ATOM 1666 C CA . SER A 1 216 ? -27.566 2.936 31.074 1.00 39.47 216 SER A CA 1
ATOM 1667 C C . SER A 1 216 ? -28.305 2.343 32.261 1.00 39.47 216 SER A C 1
ATOM 1669 O O . SER A 1 216 ? -28.899 3.118 33.033 1.00 39.47 216 SER A O 1
#

pLDDT: mean 80.76, std 11.14, range [39.47, 93.69]